Protein AF-A0A4Y9XXN6-F1 (afdb_monomer)

Radius of gyration: 28.86 Å; Cα contacts (8 Å, |Δi|>4): 481; chains: 1; bounding box: 64×69×109 Å

Sequence (343 aa):
MTLSTAKSLHTFSGLFHTGGKLHYVREPEVAFDTVLVDQAVHWLALDNMCSQLTEQEETWSLRQFMFRCHGYMLRPRLRPGWMPSWRLAGEYANPFHFEDSKALPKYRSDVVRGAIDAKRISDGKLVHIKCIKSKSAEHQIAKMLLGDDATNTMPVIDVFESEDNHKDAFIVTPFLRSADSPPFESVDDILDCGEQLLENLVALHAKGIAHRSITMRDLALDASPLYPQGFHPVQDDCLPDAVTPTSPLSRRRARVSYYIINFSTAMRMPEPYDRTKPAMLDVGRYAWHGRSATPPELVAVNMGLRTQYNPFLLDVWLLGCAFNRMFAQVRCLPLRRLATFNS

InterPro domains:
  IPR000719 Protein kinase domain [PS50011] (98-343)
  IPR011009 Protein kinase-like domain superfamily [SSF56112] (118-328)

Secondary structure (DSSP, 8-state):
---------PPP------SS--------THHHHHHHHHHHHHHHHHHHHHHSPPHHHHHHHTTHHHHHHTTEEE-GGGSTT---GGGGT-TT--GGGSGGG-PPPSS---SSTTEEEEEETTT--EEEEEEEETTSHHHHHHHHHBT---TTSPPB-EEEE-SS-TTEEEEEEE--EETTSSPP-SHHHHHHHHHHHHHHHHHHHHTTEE-S---GGGEEEE-GGG-TT---SSSTTB-TTSSSB--PPPTTTS--EEEE--GGG-EEPPSSP-TTS---EEE-TTSS---SS--GGGHHHHTT--EEE-HHHHHHHHHHHHHHHHHTT--------------

Structure (mmCIF, N/CA/C/O backbone):
data_AF-A0A4Y9XXN6-F1
#
_entry.id   AF-A0A4Y9XXN6-F1
#
loop_
_atom_site.group_PDB
_atom_site.id
_atom_site.type_symbol
_atom_site.label_atom_id
_atom_site.label_alt_id
_atom_site.label_comp_id
_atom_site.label_asym_id
_atom_site.label_entity_id
_atom_site.label_seq_id
_atom_site.pdbx_PDB_ins_code
_atom_site.Cartn_x
_atom_site.Cartn_y
_atom_site.Cartn_z
_atom_site.occupancy
_atom_site.B_iso_or_equiv
_atom_site.auth_seq_id
_atom_site.auth_comp_id
_atom_site.auth_asym_id
_atom_site.auth_atom_id
_atom_site.pdbx_PDB_model_num
ATOM 1 N N . MET A 1 1 ? -34.056 8.944 57.612 1.00 33.56 1 MET A N 1
ATOM 2 C CA . MET A 1 1 ? -33.252 8.336 58.691 1.00 33.56 1 MET A CA 1
ATOM 3 C C . MET A 1 1 ? -33.047 6.865 58.349 1.00 33.56 1 MET A C 1
ATOM 5 O O . MET A 1 1 ? -33.991 6.095 58.415 1.00 33.56 1 MET A O 1
ATOM 9 N N . THR A 1 2 ? -31.869 6.578 57.784 1.00 29.97 2 THR A N 1
ATOM 10 C CA . THR A 1 2 ? -30.941 5.450 58.051 1.00 29.97 2 THR A CA 1
ATOM 11 C C . THR A 1 2 ? -31.409 4.354 59.037 1.00 29.97 2 THR A C 1
ATOM 13 O O . THR A 1 2 ? -32.013 4.682 60.047 1.00 29.97 2 THR A O 1
ATOM 16 N N . LEU A 1 3 ? -31.158 3.043 58.870 1.00 30.69 3 LEU A N 1
ATOM 17 C CA . LEU A 1 3 ? -29.951 2.300 58.450 1.00 30.69 3 LEU A CA 1
ATOM 18 C C . LEU A 1 3 ? -30.305 0.841 58.062 1.00 30.69 3 LEU A C 1
ATOM 20 O O . LEU A 1 3 ? -31.172 0.253 58.700 1.00 30.69 3 LEU A O 1
ATOM 24 N N . SER A 1 4 ? -29.521 0.207 57.174 1.00 25.70 4 SER A N 1
ATOM 25 C CA . SER A 1 4 ? -29.127 -1.207 57.349 1.00 25.70 4 SER A CA 1
ATOM 26 C C . SER A 1 4 ? -27.860 -1.579 56.557 1.00 25.70 4 SER A C 1
ATOM 28 O O . SER A 1 4 ? -27.865 -1.612 55.334 1.00 25.70 4 SER A O 1
ATOM 30 N N . THR A 1 5 ? -26.812 -1.911 57.322 1.00 33.69 5 THR A N 1
ATOM 31 C CA . THR A 1 5 ? -25.805 -2.985 57.148 1.00 33.69 5 THR A CA 1
ATOM 32 C C . THR A 1 5 ? -24.996 -3.150 55.854 1.00 33.69 5 THR A C 1
ATOM 34 O O . THR A 1 5 ? -25.514 -3.606 54.841 1.00 33.69 5 THR A O 1
ATOM 37 N N . ALA A 1 6 ? -23.667 -3.092 56.007 1.00 30.50 6 ALA A N 1
ATOM 38 C CA . ALA A 1 6 ? -22.746 -4.033 55.363 1.00 30.50 6 ALA A CA 1
ATOM 39 C C . ALA A 1 6 ? -21.660 -4.474 56.367 1.00 30.50 6 ALA A C 1
ATOM 41 O O . ALA A 1 6 ? -21.102 -3.659 57.099 1.00 30.50 6 ALA A O 1
ATOM 42 N N . LYS A 1 7 ? -21.450 -5.794 56.451 1.00 31.95 7 LYS A N 1
ATOM 43 C CA . LYS A 1 7 ? -20.569 -6.509 57.389 1.00 31.95 7 LYS A CA 1
ATOM 44 C C . LYS A 1 7 ? -19.107 -6.461 56.930 1.00 31.95 7 LYS A C 1
ATOM 46 O O . LYS A 1 7 ? -18.827 -6.719 55.765 1.00 31.95 7 LYS A O 1
ATOM 51 N N . SER A 1 8 ? -18.200 -6.241 57.880 1.00 30.64 8 SER A N 1
ATOM 52 C CA . SER A 1 8 ? -16.758 -6.485 57.750 1.00 30.64 8 SER A CA 1
ATOM 53 C C . SER A 1 8 ? -16.457 -7.984 57.895 1.00 30.64 8 SER A C 1
ATOM 55 O O . SER A 1 8 ? -16.944 -8.627 58.830 1.00 30.64 8 SER A O 1
ATOM 57 N N . LEU A 1 9 ? -15.667 -8.539 56.973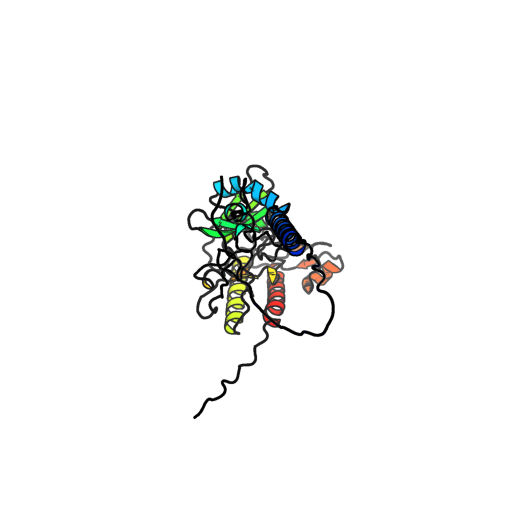 1.00 30.36 9 LEU A N 1
ATOM 58 C CA . LEU A 1 9 ? -15.049 -9.862 57.078 1.00 30.36 9 LEU A CA 1
ATOM 59 C C . LEU A 1 9 ? -13.608 -9.670 57.564 1.00 30.36 9 LEU A C 1
ATOM 61 O O . LEU A 1 9 ? -12.759 -9.166 56.836 1.00 30.36 9 LEU A O 1
ATOM 65 N N . HIS A 1 10 ? -13.352 -10.071 58.808 1.00 32.97 10 HIS A N 1
ATOM 66 C CA . HIS A 1 10 ? -12.016 -10.140 59.388 1.00 32.97 10 HIS A CA 1
ATOM 67 C C . HIS A 1 10 ? -11.299 -11.416 58.932 1.00 32.97 10 HIS A C 1
ATOM 69 O O . HIS A 1 10 ? -11.781 -12.520 59.183 1.00 32.97 10 HIS A O 1
ATOM 75 N N . THR A 1 11 ? -10.106 -11.275 58.358 1.00 32.31 11 THR A N 1
ATOM 76 C CA . THR A 1 11 ? -9.103 -12.347 58.294 1.00 32.31 11 THR A CA 1
ATOM 77 C C . THR A 1 11 ? -8.091 -12.163 59.421 1.00 32.31 11 THR A C 1
ATOM 79 O O . THR A 1 11 ? -7.421 -11.138 59.520 1.00 32.31 11 THR A O 1
ATOM 82 N N . PHE A 1 12 ? -8.030 -13.167 60.292 1.00 31.95 12 PHE A N 1
ATOM 83 C CA . PHE A 1 12 ? -7.095 -13.311 61.406 1.00 31.95 12 PHE A CA 1
ATOM 84 C C . PHE A 1 12 ? -5.735 -13.823 60.914 1.00 31.95 12 PHE A C 1
ATOM 86 O O . PHE A 1 12 ? -5.688 -14.804 60.173 1.00 31.95 12 PHE A O 1
ATOM 93 N N . SER A 1 13 ? -4.637 -13.283 61.447 1.00 33.44 13 SER A N 1
ATOM 94 C CA . SER A 1 13 ? -3.391 -14.042 61.602 1.00 33.44 13 SER A CA 1
ATOM 95 C C . SER A 1 13 ? -2.534 -13.493 62.747 1.00 33.44 13 SER A C 1
ATOM 97 O O . SER A 1 13 ? -2.116 -12.341 62.700 1.00 33.44 13 SER A O 1
ATOM 99 N N . GLY A 1 14 ? -2.231 -14.355 63.725 1.00 29.47 14 GLY A N 1
ATOM 100 C CA . GLY A 1 14 ? -1.016 -14.278 64.546 1.00 29.47 14 GLY A CA 1
ATOM 101 C C . GLY A 1 14 ? -1.111 -13.547 65.889 1.00 29.47 14 GLY A C 1
ATOM 102 O O . GLY A 1 14 ? -0.898 -12.345 65.968 1.00 29.47 14 GLY A O 1
ATOM 103 N N . LEU A 1 15 ? -1.325 -14.307 66.967 1.00 32.78 15 LEU A N 1
ATOM 104 C CA . LEU A 1 15 ? -1.057 -13.901 68.352 1.00 32.78 15 LEU A CA 1
ATOM 105 C C . LEU A 1 15 ? 0.423 -14.150 68.691 1.00 32.78 15 LEU A C 1
ATOM 107 O O . LEU A 1 15 ? 0.872 -15.289 68.615 1.00 32.78 15 LEU A O 1
ATOM 111 N N . PHE A 1 16 ? 1.130 -13.126 69.174 1.00 29.83 16 PHE A N 1
ATOM 112 C CA . PHE A 1 16 ? 2.252 -13.281 70.106 1.00 29.83 16 PHE A CA 1
ATOM 113 C C . PHE A 1 16 ? 2.102 -12.255 71.233 1.00 29.83 16 PHE A C 1
ATOM 115 O O . PHE A 1 16 ? 1.847 -11.077 70.992 1.00 29.83 16 PHE A O 1
ATOM 122 N N . HIS A 1 17 ? 2.215 -12.728 72.473 1.00 33.47 17 HIS A N 1
ATOM 123 C CA . HIS A 1 17 ? 2.020 -11.947 73.688 1.00 33.47 17 HIS A CA 1
ATOM 124 C C . HIS A 1 17 ? 3.282 -12.021 74.543 1.00 33.47 17 HIS A C 1
ATOM 126 O O . HIS A 1 17 ? 3.580 -13.086 75.069 1.00 33.47 17 HIS A O 1
ATOM 132 N N . THR A 1 18 ? 3.961 -10.892 74.748 1.00 33.69 18 THR A N 1
ATOM 133 C CA . THR A 1 18 ? 4.718 -10.625 75.980 1.00 33.69 18 THR A CA 1
ATOM 134 C C . THR A 1 18 ? 4.720 -9.123 76.265 1.00 33.69 18 THR A C 1
ATOM 136 O O . THR A 1 18 ? 5.440 -8.371 75.621 1.00 33.69 18 THR A O 1
ATOM 139 N N . GLY A 1 19 ? 3.913 -8.721 77.251 1.00 40.19 19 GLY A N 1
ATOM 140 C CA . GLY A 1 19 ? 4.209 -7.632 78.188 1.00 40.19 19 GLY A CA 1
ATOM 141 C C . GLY A 1 19 ? 4.272 -6.194 77.660 1.00 40.19 19 GLY A C 1
ATOM 142 O O . GLY A 1 19 ? 5.318 -5.740 77.217 1.00 40.19 19 GLY A O 1
ATOM 143 N N . GLY A 1 20 ? 3.204 -5.427 77.913 1.00 39.84 20 GLY A N 1
ATOM 144 C CA . GLY A 1 20 ? 3.291 -3.971 78.105 1.00 39.84 20 GLY A CA 1
ATOM 145 C C . GLY A 1 20 ? 2.372 -3.134 77.212 1.00 39.84 20 GLY A C 1
ATOM 146 O O . GLY A 1 20 ? 2.654 -2.954 76.041 1.00 39.84 20 GLY A O 1
ATOM 147 N N . LYS A 1 21 ? 1.294 -2.598 77.811 1.00 40.03 21 LYS A N 1
ATOM 148 C CA . LYS A 1 21 ? 0.415 -1.500 77.341 1.00 40.03 21 LYS A CA 1
ATOM 149 C C . LYS A 1 21 ? 0.108 -1.432 75.829 1.00 40.03 21 LYS A C 1
ATOM 151 O O . LYS A 1 21 ? 0.857 -0.857 75.048 1.00 40.03 21 LYS A O 1
ATOM 156 N N . LEU A 1 22 ? -1.100 -1.867 75.458 1.00 30.92 22 LEU A N 1
ATOM 157 C CA . LEU A 1 22 ? -1.731 -1.527 74.177 1.00 30.92 22 LEU A CA 1
ATOM 158 C C . LEU A 1 22 ? -1.993 -0.013 74.106 1.00 30.92 22 LEU A C 1
ATOM 160 O O . LEU A 1 22 ? -2.937 0.490 74.715 1.00 30.92 22 LEU A O 1
ATOM 164 N N . HIS A 1 23 ? -1.172 0.713 73.353 1.00 38.06 23 HIS A N 1
ATOM 165 C CA . HIS A 1 23 ? -1.570 1.996 72.783 1.00 38.06 23 HIS A CA 1
ATOM 166 C C . HIS A 1 23 ? -2.340 1.709 71.493 1.00 38.06 23 HIS A C 1
ATOM 168 O O . HIS A 1 23 ? -1.798 1.106 70.570 1.00 38.06 23 HIS A O 1
ATOM 174 N N . TYR A 1 24 ? -3.606 2.125 71.426 1.00 33.28 24 TYR A N 1
ATOM 175 C CA . TYR A 1 24 ? -4.377 2.085 70.185 1.00 33.28 24 TYR A CA 1
ATOM 176 C C . TYR A 1 24 ? -3.860 3.204 69.274 1.00 33.28 24 TYR A C 1
ATOM 178 O O . TYR A 1 24 ? -4.330 4.340 69.331 1.00 33.28 24 TYR A O 1
ATOM 186 N N . VAL A 1 25 ? -2.837 2.906 68.476 1.00 35.56 25 VAL A N 1
ATOM 187 C CA . VAL A 1 25 ? -2.464 3.761 67.350 1.00 35.56 25 VAL A CA 1
ATOM 188 C C . VAL A 1 25 ? -3.482 3.469 66.258 1.00 35.56 25 VAL A C 1
ATOM 190 O O . VAL A 1 25 ? -3.500 2.380 65.691 1.00 35.56 25 VAL A O 1
ATOM 193 N N . ARG A 1 26 ? -4.385 4.422 66.010 1.00 38.25 26 ARG A N 1
ATOM 194 C CA . ARG A 1 26 ? -5.205 4.417 64.798 1.00 38.25 26 ARG A CA 1
ATOM 195 C C . ARG A 1 26 ? -4.218 4.534 63.638 1.00 38.25 26 ARG A C 1
ATOM 197 O O . ARG A 1 26 ? -3.597 5.587 63.491 1.00 38.25 26 ARG A O 1
ATOM 204 N N . GLU A 1 27 ? -4.020 3.462 62.874 1.00 38.78 27 GLU A N 1
ATOM 205 C CA . GLU A 1 27 ? -3.369 3.605 61.575 1.00 38.78 27 GLU A CA 1
ATOM 206 C C . GLU A 1 27 ? -4.165 4.641 60.773 1.00 38.78 27 GLU A C 1
ATOM 208 O O . GLU A 1 27 ? -5.402 4.636 60.822 1.00 38.78 27 GLU A O 1
ATOM 213 N N . PRO A 1 28 ? -3.491 5.586 60.108 1.00 42.03 28 PRO A N 1
ATOM 214 C CA . PRO A 1 28 ? -4.197 6.569 59.317 1.00 42.03 28 PRO A CA 1
ATOM 215 C C . PRO A 1 28 ? -4.914 5.841 58.169 1.00 42.03 28 PRO A C 1
ATOM 217 O O . PRO A 1 28 ? -4.307 5.025 57.478 1.00 42.03 28 PRO A O 1
ATOM 220 N N . GLU A 1 29 ? -6.191 6.168 57.941 1.00 46.38 29 GLU A N 1
ATOM 221 C CA . GLU A 1 29 ? -7.024 5.792 56.775 1.00 46.38 29 GLU A CA 1
ATOM 222 C C . GLU A 1 29 ? -6.457 6.337 55.439 1.00 46.38 29 GLU A C 1
ATOM 224 O O . GLU A 1 29 ? -7.182 6.685 54.520 1.00 46.38 29 GLU A O 1
ATOM 229 N N . VAL A 1 30 ? -5.137 6.444 55.305 1.00 46.81 30 VAL A N 1
ATOM 230 C CA . VAL A 1 30 ? -4.453 7.105 54.188 1.00 46.81 30 VAL A CA 1
ATOM 231 C C . VAL A 1 30 ? -4.099 6.108 53.077 1.00 46.81 30 VAL A C 1
ATOM 233 O O . VAL A 1 30 ? -3.713 6.506 51.985 1.00 46.81 30 VAL A O 1
ATOM 236 N N . ALA A 1 31 ? -4.283 4.802 53.279 1.00 46.47 31 ALA A N 1
ATOM 237 C CA . ALA A 1 31 ? -3.949 3.811 52.253 1.00 46.47 31 ALA A CA 1
ATOM 238 C C . ALA A 1 31 ? -5.012 3.676 51.140 1.00 46.47 31 ALA A C 1
ATOM 240 O O . ALA A 1 31 ? -4.648 3.436 49.993 1.00 46.47 31 ALA A O 1
ATOM 241 N N . PHE A 1 32 ? -6.306 3.844 51.438 1.00 44.62 32 PHE A N 1
ATOM 242 C CA . PHE A 1 32 ? -7.374 3.644 50.442 1.00 44.62 32 PHE A CA 1
ATOM 243 C C . PHE A 1 32 ? -7.541 4.838 49.495 1.00 44.62 32 PHE A C 1
ATOM 245 O O . PHE A 1 32 ? -7.619 4.642 48.282 1.00 44.62 32 PHE A O 1
ATOM 252 N N . ASP A 1 33 ? -7.524 6.063 50.025 1.00 52.25 33 ASP A N 1
ATOM 253 C CA . ASP A 1 33 ? -7.675 7.274 49.209 1.00 52.25 33 ASP A CA 1
ATOM 254 C C . ASP A 1 33 ? -6.490 7.474 48.258 1.00 52.25 33 ASP A C 1
ATOM 256 O O . ASP A 1 33 ? -6.681 7.847 47.103 1.00 52.25 33 ASP A O 1
ATOM 260 N N . THR A 1 34 ? -5.268 7.147 48.689 1.00 55.41 34 THR A N 1
ATOM 261 C CA . THR A 1 34 ? -4.073 7.297 47.841 1.00 55.41 34 THR A CA 1
ATOM 262 C C . THR A 1 34 ? -4.079 6.312 46.666 1.00 55.41 34 THR A C 1
ATOM 264 O O . THR A 1 34 ? -3.770 6.697 45.543 1.00 55.41 34 THR A O 1
ATOM 267 N N . VAL A 1 35 ? -4.520 5.064 46.882 1.00 60.66 35 VAL A N 1
ATOM 268 C CA . VAL A 1 35 ? -4.631 4.049 45.815 1.00 60.66 35 VAL A CA 1
ATOM 269 C C . VAL A 1 35 ? -5.717 4.413 44.797 1.00 60.66 35 VAL A C 1
ATOM 271 O O . VAL A 1 35 ? -5.518 4.222 43.598 1.00 60.66 35 VAL A O 1
ATOM 274 N N . LEU A 1 36 ? -6.853 4.956 45.246 1.00 61.31 36 LEU A N 1
ATOM 275 C CA . LEU A 1 36 ? -7.925 5.407 44.352 1.00 61.31 36 LEU A CA 1
ATOM 276 C C . LEU A 1 36 ? -7.512 6.640 43.534 1.00 61.31 36 LEU A C 1
ATOM 278 O O . LEU A 1 36 ? -7.817 6.710 42.343 1.00 61.31 36 LEU A O 1
ATOM 282 N N . VAL A 1 37 ? -6.778 7.579 44.140 1.00 65.19 37 VAL A N 1
ATOM 283 C CA . VAL A 1 37 ? -6.214 8.743 43.438 1.00 65.19 37 VAL A CA 1
ATOM 284 C C . VAL A 1 37 ? -5.184 8.303 42.394 1.00 65.19 37 VAL A C 1
ATOM 286 O O . VAL A 1 37 ? -5.265 8.748 41.250 1.00 65.19 37 VAL A O 1
ATOM 289 N N . ASP A 1 38 ? -4.282 7.376 42.727 1.00 70.81 38 ASP A N 1
ATOM 290 C CA . ASP A 1 38 ? -3.290 6.848 41.779 1.00 70.81 38 ASP A CA 1
ATOM 291 C C . ASP A 1 38 ? -3.945 6.111 40.600 1.00 70.81 38 ASP A C 1
ATOM 293 O O . ASP A 1 38 ? -3.527 6.266 39.449 1.00 70.81 38 ASP A O 1
ATOM 297 N N . GLN A 1 39 ? -5.016 5.351 40.855 1.00 72.06 39 GLN A N 1
ATOM 298 C CA . GLN A 1 39 ? -5.792 4.699 39.799 1.00 72.06 39 GLN A CA 1
ATOM 299 C C . GLN A 1 39 ? -6.499 5.718 38.902 1.00 72.06 39 GLN A C 1
ATOM 301 O O . GLN A 1 39 ? -6.407 5.615 37.680 1.00 72.06 39 GLN A O 1
ATOM 306 N N . ALA A 1 40 ? -7.163 6.723 39.475 1.00 75.88 40 ALA A N 1
ATOM 307 C CA . ALA A 1 40 ? -7.827 7.769 38.699 1.00 75.88 40 ALA A CA 1
ATOM 308 C C . ALA A 1 40 ? -6.832 8.541 37.815 1.00 75.88 40 ALA A C 1
ATOM 310 O O . ALA A 1 40 ? -7.093 8.753 36.630 1.00 75.88 40 ALA A O 1
ATOM 311 N N . VAL A 1 41 ? -5.659 8.892 38.355 1.00 82.12 41 VAL A N 1
ATOM 312 C CA . VAL A 1 41 ? -4.575 9.547 37.604 1.00 82.12 41 VAL A CA 1
ATOM 313 C C . VAL A 1 41 ? -4.074 8.656 36.464 1.00 82.12 41 VAL A C 1
ATOM 315 O O . VAL A 1 41 ? -3.884 9.142 35.347 1.00 82.12 41 VAL A O 1
ATOM 318 N N . HIS A 1 42 ? -3.904 7.353 36.706 1.00 83.19 42 HIS A N 1
ATOM 319 C CA . HIS A 1 42 ? -3.510 6.397 35.672 1.00 83.19 42 HIS A CA 1
ATOM 320 C C . HIS A 1 42 ? -4.530 6.325 34.523 1.00 83.19 42 HIS A C 1
ATOM 322 O O . HIS A 1 42 ? -4.147 6.416 33.355 1.00 83.19 42 HIS A O 1
ATOM 328 N N . TRP A 1 43 ? -5.826 6.222 34.833 1.00 81.00 43 TRP A N 1
ATOM 329 C CA . TRP A 1 43 ? -6.885 6.154 33.820 1.00 81.00 43 TRP A CA 1
ATOM 330 C C . TRP A 1 43 ? -7.014 7.446 33.013 1.00 81.00 43 TRP A C 1
ATOM 332 O O . TRP A 1 43 ? -7.104 7.390 31.788 1.00 81.00 43 TRP A O 1
ATOM 342 N N . LEU A 1 44 ? -6.930 8.606 33.673 1.00 83.44 44 LEU A N 1
ATOM 343 C CA . LEU A 1 44 ? -6.895 9.914 33.012 1.00 83.44 44 LEU A CA 1
ATOM 344 C C . LEU A 1 44 ? -5.696 10.045 32.063 1.00 83.44 44 LEU A C 1
ATOM 346 O O . LEU A 1 44 ? -5.824 10.611 30.976 1.00 83.44 44 LEU A O 1
ATOM 350 N N . ALA A 1 45 ? -4.529 9.519 32.442 1.00 85.88 45 ALA A N 1
ATOM 351 C CA . ALA A 1 45 ? -3.353 9.525 31.577 1.00 85.88 45 ALA A CA 1
ATOM 352 C C . ALA A 1 45 ? -3.557 8.652 30.325 1.00 85.88 45 ALA A C 1
ATOM 354 O O . ALA A 1 45 ? -3.234 9.088 29.218 1.00 85.88 45 ALA A O 1
ATOM 355 N N . LEU A 1 46 ? -4.129 7.452 30.482 1.00 86.50 46 LEU A N 1
ATOM 356 C CA . LEU A 1 46 ? -4.443 6.562 29.359 1.00 86.50 46 LEU A CA 1
ATOM 357 C C . LEU A 1 46 ? -5.505 7.154 28.426 1.00 86.50 46 LEU A C 1
ATOM 359 O O . LEU A 1 46 ? -5.331 7.127 27.208 1.00 86.50 46 LEU A O 1
ATOM 363 N N . ASP A 1 47 ? -6.573 7.725 28.983 1.00 87.56 47 ASP A N 1
ATOM 364 C CA . ASP A 1 47 ? -7.609 8.404 28.208 1.00 87.56 47 ASP A CA 1
ATOM 365 C C . ASP A 1 47 ? -7.022 9.570 27.408 1.00 87.56 47 ASP A C 1
ATOM 367 O O . ASP A 1 47 ? -7.219 9.634 26.198 1.00 87.56 47 ASP A O 1
ATOM 371 N N . ASN A 1 48 ? -6.232 10.449 28.029 1.00 87.19 48 ASN A N 1
ATOM 372 C CA . ASN A 1 48 ? -5.592 11.563 27.324 1.00 87.19 48 ASN A CA 1
ATOM 373 C C . ASN A 1 48 ? -4.686 11.087 26.182 1.00 87.19 48 ASN A C 1
ATOM 375 O O . ASN A 1 48 ? -4.723 11.651 25.091 1.00 87.19 48 ASN A O 1
ATOM 379 N N . MET A 1 49 ? -3.910 10.027 26.409 1.00 87.06 49 MET A N 1
ATOM 380 C CA . MET A 1 49 ? -3.020 9.462 25.397 1.00 87.06 49 MET A CA 1
ATOM 381 C C . MET A 1 49 ? -3.780 8.855 24.210 1.00 87.06 49 MET A C 1
ATOM 383 O O . MET A 1 49 ? -3.355 9.010 23.067 1.00 87.06 49 MET A O 1
ATOM 387 N N . CYS A 1 50 ? -4.886 8.152 24.461 1.00 90.62 50 CYS A N 1
ATOM 388 C CA . CYS A 1 50 ? -5.626 7.453 23.413 1.00 90.62 50 CYS A CA 1
ATOM 389 C C . CYS A 1 50 ? -6.703 8.322 22.755 1.00 90.62 50 CYS A C 1
ATOM 391 O O . CYS A 1 50 ? -7.058 8.057 21.614 1.00 90.62 50 CYS A O 1
ATOM 393 N N . SER A 1 51 ? -7.230 9.346 23.428 1.00 91.81 51 SER A N 1
ATOM 394 C CA . SER A 1 51 ? -8.387 10.141 22.972 1.00 91.81 51 SER A CA 1
ATOM 395 C C . SER A 1 51 ? -8.061 11.250 21.970 1.00 91.81 51 SER A C 1
ATOM 397 O O . SER A 1 51 ? -8.977 11.848 21.409 1.00 91.81 51 SER A O 1
ATOM 399 N N . GLN A 1 52 ? -6.781 11.540 21.742 1.00 91.75 52 GLN A N 1
ATOM 400 C CA . GLN A 1 52 ? -6.343 12.614 20.853 1.00 91.75 52 GLN A CA 1
ATOM 401 C C . GLN A 1 52 ? -5.890 12.057 19.513 1.00 91.75 52 GLN A C 1
ATOM 403 O O . GLN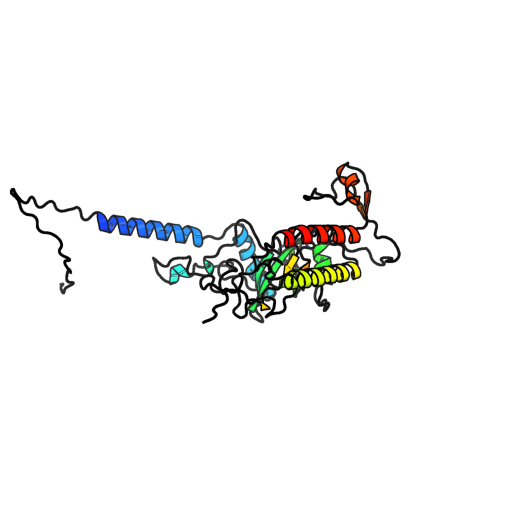 A 1 52 ? -5.170 11.059 19.469 1.00 91.75 52 GLN A O 1
ATOM 408 N N . LEU A 1 53 ? -6.292 12.714 18.426 1.00 92.81 53 LEU A N 1
ATOM 409 C CA . LEU A 1 53 ? -5.744 12.446 17.104 1.00 92.81 53 LEU A CA 1
ATOM 410 C C . LEU A 1 53 ? -4.365 13.092 16.978 1.00 92.81 53 LEU A C 1
ATOM 412 O O . LEU A 1 53 ? -4.120 14.186 17.479 1.00 92.81 53 LEU A O 1
ATOM 416 N N . THR A 1 54 ? -3.455 12.414 16.292 1.00 90.44 54 THR A N 1
ATOM 417 C CA . THR A 1 54 ? -2.213 13.053 15.839 1.00 90.44 54 THR A CA 1
ATOM 418 C C . THR A 1 54 ? -2.499 14.010 14.676 1.00 90.44 54 THR A C 1
ATOM 420 O O . THR A 1 54 ? -3.472 13.824 13.950 1.00 90.44 54 THR A O 1
ATOM 423 N N . GLU A 1 55 ? -1.610 14.970 14.407 1.00 90.31 55 GLU A N 1
ATOM 424 C CA . GLU A 1 55 ? -1.727 15.902 13.263 1.00 90.31 55 GLU A CA 1
ATOM 425 C C . GLU A 1 55 ? -1.947 15.173 11.917 1.00 90.31 55 GLU A C 1
ATOM 427 O O . GLU A 1 55 ? -2.715 15.595 11.046 1.00 90.31 55 GLU A O 1
ATOM 432 N N . GLN A 1 56 ? -1.304 14.013 11.753 1.00 87.94 56 GLN A N 1
ATOM 433 C CA . GLN A 1 56 ? -1.485 13.176 10.572 1.00 87.94 56 GLN A CA 1
ATOM 434 C C . GLN A 1 56 ? -2.887 12.551 10.514 1.00 87.94 56 GLN A C 1
ATOM 436 O O . GLN A 1 56 ? -3.487 12.486 9.441 1.00 87.94 56 GLN A O 1
ATOM 441 N N . GLU A 1 57 ? -3.405 12.074 11.646 1.00 92.94 57 GLU A N 1
ATOM 442 C CA . GLU A 1 57 ? -4.759 11.522 11.744 1.00 92.94 57 GLU A CA 1
ATOM 443 C C . GLU A 1 57 ? -5.819 12.594 11.492 1.00 92.94 57 GLU A C 1
ATOM 445 O O . GLU A 1 57 ? -6.777 12.333 10.767 1.00 92.94 57 GLU A O 1
ATOM 450 N N . GLU A 1 58 ? -5.621 13.808 12.008 1.00 93.81 58 GLU A N 1
ATOM 451 C CA . GLU A 1 58 ? -6.493 14.956 11.745 1.00 93.81 58 GLU A CA 1
ATOM 452 C C . GLU A 1 58 ? -6.553 15.275 10.248 1.00 93.81 58 GLU A C 1
ATOM 454 O O . GLU A 1 58 ? -7.639 15.402 9.681 1.00 93.81 58 GLU A O 1
ATOM 459 N N . THR A 1 59 ? -5.397 15.298 9.575 1.00 91.88 59 THR A N 1
ATOM 460 C CA . THR A 1 59 ? -5.315 15.533 8.124 1.00 91.88 59 THR A CA 1
ATOM 461 C C . THR A 1 59 ? -6.134 14.511 7.325 1.00 91.88 59 THR A C 1
ATOM 463 O O . THR A 1 59 ? -6.775 14.861 6.331 1.00 91.88 59 THR A O 1
ATOM 466 N N . TRP A 1 60 ? -6.137 13.240 7.739 1.00 93.75 60 TRP A N 1
ATOM 467 C CA . TRP A 1 60 ? -6.970 12.214 7.107 1.00 93.75 60 TRP A CA 1
ATOM 468 C C . TRP A 1 60 ? -8.444 12.332 7.489 1.00 93.75 60 TRP A C 1
ATOM 470 O O . TRP A 1 60 ? -9.300 12.193 6.616 1.00 93.75 60 TRP A O 1
ATOM 480 N N . SER A 1 61 ? -8.740 12.629 8.754 1.00 95.19 61 SER A N 1
ATOM 481 C CA . SER A 1 61 ? -10.104 12.774 9.268 1.00 95.19 61 SER A CA 1
ATOM 482 C C . SER A 1 61 ? -10.883 13.863 8.532 1.00 95.19 61 SER A C 1
ATOM 484 O O . SER A 1 61 ? -12.021 13.643 8.111 1.00 95.19 61 SER A O 1
ATOM 486 N N . LEU A 1 62 ? -10.230 14.993 8.234 1.00 94.19 62 LEU A N 1
ATOM 487 C CA . LEU A 1 62 ? -10.813 16.085 7.445 1.00 94.19 62 LEU A CA 1
ATOM 488 C C . LEU A 1 62 ? -11.264 15.651 6.038 1.00 94.19 62 LEU A C 1
ATOM 490 O O . LEU A 1 62 ? -12.179 16.245 5.474 1.00 94.19 62 LEU A O 1
ATOM 494 N N . ARG A 1 63 ? -10.674 14.588 5.477 1.00 94.69 63 ARG A N 1
ATOM 495 C CA . ARG A 1 63 ? -10.997 14.068 4.136 1.00 94.69 63 ARG A CA 1
ATOM 496 C C . ARG A 1 63 ? -12.105 13.010 4.140 1.00 94.69 63 ARG A C 1
ATOM 498 O O . ARG A 1 63 ? -12.523 12.565 3.072 1.00 94.69 63 ARG A O 1
ATOM 505 N N . GLN A 1 64 ? -12.625 12.613 5.306 1.00 95.56 64 GLN A N 1
ATOM 506 C CA . GLN A 1 64 ? -13.636 11.554 5.414 1.00 95.56 64 GLN A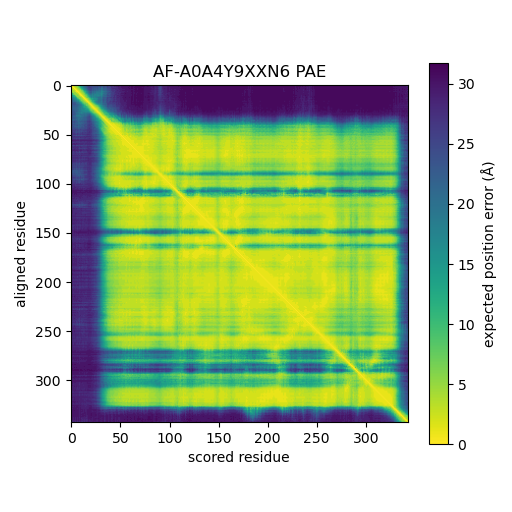 CA 1
ATOM 507 C C . GLN A 1 64 ? -14.893 11.834 4.577 1.00 95.56 64 GLN A C 1
ATOM 509 O O . GLN A 1 64 ? -15.460 10.902 4.006 1.00 95.56 64 GLN A O 1
ATOM 514 N N . PHE A 1 65 ? -15.353 13.085 4.492 1.00 95.06 65 PHE A N 1
ATOM 515 C CA . PHE A 1 65 ? -16.537 13.406 3.689 1.00 95.06 65 PHE A CA 1
ATOM 516 C C . PHE A 1 65 ? -16.328 13.041 2.211 1.00 95.06 65 PHE A C 1
ATOM 518 O O . PHE A 1 65 ? -17.124 12.300 1.639 1.00 95.06 65 PHE A O 1
ATOM 525 N N . MET A 1 66 ? -15.198 13.456 1.637 1.00 95.56 66 MET A N 1
ATOM 526 C CA . MET A 1 66 ? -14.807 13.150 0.259 1.00 95.56 66 MET A CA 1
ATOM 527 C C . MET A 1 66 ? -14.684 11.643 0.011 1.00 95.56 66 MET A C 1
ATOM 529 O O . MET A 1 66 ? -15.208 11.131 -0.978 1.00 95.56 66 MET A O 1
ATOM 533 N N . PHE A 1 67 ? -14.039 10.914 0.927 1.00 97.12 67 PHE A N 1
ATOM 534 C CA . PHE A 1 67 ? -13.919 9.458 0.823 1.00 97.12 67 PHE A CA 1
ATOM 535 C C . PHE A 1 67 ? -15.280 8.773 0.864 1.00 97.12 67 PHE A C 1
ATOM 537 O O . PHE A 1 67 ? -15.518 7.847 0.093 1.00 97.12 67 PHE A O 1
ATOM 544 N N . ARG A 1 68 ? -16.209 9.268 1.689 1.00 96.94 68 ARG A N 1
ATOM 545 C CA . ARG A 1 68 ? -17.574 8.741 1.750 1.00 96.94 68 ARG A CA 1
ATOM 546 C C . ARG A 1 68 ? -18.322 8.951 0.436 1.00 96.94 68 ARG A C 1
ATOM 548 O O . ARG A 1 68 ? -19.010 8.026 0.012 1.00 96.94 68 ARG A O 1
ATOM 555 N N . CYS A 1 69 ? -18.180 10.112 -0.208 1.00 96.31 69 CYS A N 1
ATOM 556 C CA . CYS A 1 69 ? -18.766 10.369 -1.530 1.00 96.31 69 CYS A CA 1
ATOM 557 C C . CYS A 1 69 ? -18.257 9.382 -2.593 1.00 96.31 69 CYS A C 1
ATOM 559 O O . CYS A 1 69 ? -19.023 8.984 -3.464 1.00 96.31 69 CYS A O 1
ATOM 561 N N . HIS A 1 70 ? -17.012 8.918 -2.460 1.00 97.19 70 HIS A N 1
ATOM 562 C CA . HIS A 1 70 ? -16.411 7.887 -3.314 1.00 97.19 70 HIS A CA 1
ATOM 563 C C . HIS A 1 70 ? -16.651 6.449 -2.811 1.00 97.19 70 HIS A C 1
ATOM 565 O O . HIS A 1 70 ? -16.115 5.495 -3.360 1.00 97.19 70 HIS A O 1
ATOM 571 N N . GLY A 1 71 ? -17.472 6.251 -1.774 1.00 98.06 71 GLY A N 1
ATOM 572 C CA . GLY A 1 71 ? -17.824 4.914 -1.294 1.00 98.06 71 GLY A CA 1
ATOM 573 C C . GLY A 1 71 ? -16.826 4.295 -0.308 1.00 98.06 71 GLY A C 1
ATOM 574 O O . GLY A 1 71 ? -16.807 3.073 -0.160 1.00 98.06 71 GLY A O 1
ATOM 575 N N . TYR A 1 72 ? -16.032 5.103 0.399 1.00 98.38 72 TYR A N 1
ATOM 576 C CA . TYR A 1 72 ? -15.035 4.652 1.374 1.00 98.38 72 TYR A CA 1
ATOM 577 C C . TYR A 1 72 ? -15.233 5.272 2.761 1.00 98.38 72 TYR A C 1
ATOM 579 O O . TYR A 1 72 ? -15.543 6.452 2.920 1.00 98.38 72 TYR A O 1
ATOM 587 N N . MET A 1 73 ? -15.020 4.470 3.800 1.00 97.94 73 MET A N 1
ATOM 588 C CA . MET A 1 73 ? -15.179 4.873 5.194 1.00 97.94 73 MET A CA 1
ATOM 589 C C . MET A 1 73 ? -13.894 4.591 5.973 1.00 97.94 73 MET A C 1
ATOM 591 O O . MET A 1 73 ? -13.449 3.444 6.019 1.00 97.94 73 MET A O 1
ATOM 595 N N . LEU A 1 74 ? -13.312 5.608 6.611 1.00 97.31 74 LEU A N 1
ATOM 596 C CA . LEU A 1 74 ? -12.163 5.437 7.499 1.00 97.31 74 LEU A CA 1
ATOM 597 C C . LEU A 1 74 ? -12.583 4.701 8.785 1.00 97.31 74 LEU A C 1
ATOM 599 O O . LEU A 1 74 ? -13.778 4.562 9.108 1.00 97.31 74 LEU A O 1
ATOM 603 N N . ARG A 1 75 ? -11.588 4.229 9.543 1.00 95.25 75 ARG A N 1
ATOM 604 C CA . ARG A 1 75 ? -11.799 3.651 10.881 1.00 95.25 75 ARG A CA 1
ATOM 605 C C . ARG A 1 75 ? -12.540 4.623 11.800 1.00 95.25 75 ARG A C 1
ATOM 607 O O . ARG A 1 75 ? -12.380 5.829 11.624 1.00 95.25 75 ARG A O 1
ATOM 614 N N . PRO A 1 76 ? -13.330 4.134 12.776 1.00 94.94 76 PRO A N 1
ATOM 615 C CA . PRO A 1 76 ? -14.120 4.975 13.679 1.00 94.94 76 PRO A CA 1
ATOM 616 C C . PRO A 1 76 ? -13.344 6.158 14.265 1.00 94.94 76 PRO A C 1
ATOM 618 O O . PRO A 1 76 ? -13.833 7.282 14.203 1.00 94.94 76 PRO A O 1
ATOM 621 N N . ARG A 1 77 ? -12.106 5.910 14.711 1.00 95.25 77 ARG A N 1
ATOM 622 C CA . ARG A 1 77 ? -11.172 6.916 15.232 1.00 95.25 77 ARG A CA 1
ATOM 623 C C . ARG A 1 77 ? -10.961 8.119 14.308 1.00 95.25 77 ARG A C 1
ATOM 625 O O . ARG A 1 77 ? -10.835 9.247 14.759 1.00 95.25 77 ARG A O 1
ATOM 632 N N . LEU A 1 78 ? -10.906 7.880 13.002 1.00 95.69 78 LEU A N 1
ATOM 633 C CA . LEU A 1 78 ? -10.564 8.882 11.993 1.00 95.69 78 LEU A CA 1
ATOM 634 C C . LEU A 1 78 ? -11.803 9.557 11.398 1.00 95.69 78 LEU A C 1
ATOM 636 O O . LEU A 1 78 ? -11.708 10.210 10.364 1.00 95.69 78 LEU A O 1
ATOM 640 N N . ARG A 1 79 ? -12.984 9.366 11.991 1.00 94.56 79 ARG A N 1
ATOM 641 C CA . ARG A 1 79 ? -14.214 9.989 11.497 1.00 94.56 79 ARG A CA 1
ATOM 642 C C . ARG A 1 79 ? -14.412 11.358 12.153 1.00 94.56 79 ARG A C 1
ATOM 644 O O . ARG A 1 79 ? -14.169 11.496 13.353 1.00 94.56 79 ARG A O 1
ATOM 651 N N . PRO A 1 80 ? -14.909 12.366 11.416 1.00 93.31 80 PRO A N 1
ATOM 652 C CA . PRO A 1 80 ? -15.295 13.642 11.997 1.00 93.31 80 PRO A CA 1
ATOM 653 C C . PRO A 1 80 ? -16.294 13.454 13.140 1.00 93.31 80 PRO A C 1
ATOM 655 O O . PRO A 1 80 ? -17.271 12.717 13.001 1.00 93.31 80 PRO A O 1
ATOM 658 N N . GLY A 1 81 ? -16.040 14.123 14.266 1.00 91.38 81 GLY A N 1
ATOM 659 C CA . GLY A 1 81 ? -16.856 13.993 15.475 1.00 91.38 81 GLY A CA 1
ATOM 660 C C . GLY A 1 81 ? -16.648 12.688 16.250 1.00 91.38 81 GLY A C 1
ATOM 661 O O . GLY A 1 81 ? -17.487 12.358 17.085 1.00 91.38 81 GLY A O 1
ATOM 662 N N . TRP A 1 82 ? -15.571 11.937 15.980 1.00 95.25 82 TRP A N 1
ATOM 663 C CA . TRP A 1 82 ? -15.223 10.745 16.751 1.00 95.25 82 TRP A CA 1
ATOM 664 C C . TRP A 1 82 ? -15.191 11.042 18.256 1.00 95.25 82 TRP A C 1
ATOM 666 O O . TRP A 1 82 ? -14.555 11.990 18.717 1.00 95.25 82 TRP A O 1
ATOM 676 N N . MET A 1 83 ? -15.891 10.196 19.010 1.00 93.19 83 MET A N 1
ATOM 677 C CA . MET A 1 83 ? -15.838 10.151 20.462 1.00 93.19 83 MET A CA 1
ATOM 678 C C . MET A 1 83 ? -15.245 8.805 20.877 1.00 93.19 83 MET A C 1
ATOM 680 O O . MET A 1 83 ? -15.745 7.779 20.409 1.00 93.19 83 MET A O 1
ATOM 684 N N . PRO A 1 84 ? -14.241 8.792 21.768 1.00 94.12 84 PRO A N 1
ATOM 685 C CA . PRO A 1 84 ? -13.667 7.561 22.279 1.00 94.12 84 PRO A CA 1
ATOM 686 C C . PRO A 1 84 ? -14.709 6.590 22.832 1.00 94.12 84 PRO A C 1
ATOM 688 O O . PRO A 1 84 ? -15.426 6.917 23.782 1.00 94.12 84 PRO A O 1
ATOM 691 N N . SER A 1 85 ? -14.778 5.389 22.263 1.00 94.25 85 SER A N 1
ATOM 692 C CA . SER A 1 85 ? -15.813 4.418 22.622 1.00 94.25 85 SER A CA 1
ATOM 693 C C . SER A 1 85 ? -15.717 3.939 24.078 1.00 94.25 85 SER A C 1
ATOM 695 O O . SER A 1 85 ? -16.743 3.697 24.715 1.00 94.25 85 SER A O 1
ATOM 697 N N . TRP A 1 86 ? -14.512 3.905 24.659 1.00 93.88 86 TRP A N 1
ATOM 698 C CA . TRP A 1 86 ? -14.304 3.517 26.059 1.00 93.88 86 TRP A CA 1
ATOM 699 C C . TRP A 1 86 ? -14.940 4.482 27.060 1.00 93.88 86 TRP A C 1
ATOM 701 O O . TRP A 1 86 ? -15.389 4.048 28.117 1.00 93.88 86 TRP A O 1
ATOM 711 N N . ARG A 1 87 ? -15.087 5.770 26.717 1.00 91.56 87 ARG A N 1
ATOM 712 C CA . ARG A 1 87 ? -15.765 6.749 27.586 1.00 91.56 87 ARG A CA 1
ATOM 713 C C . ARG A 1 87 ? -17.250 6.434 27.779 1.00 91.56 87 ARG A C 1
ATOM 715 O O . ARG A 1 87 ? -17.849 6.892 28.745 1.00 91.56 87 ARG A O 1
ATOM 722 N N . LEU A 1 88 ? -17.841 5.640 26.882 1.00 90.06 88 LEU A N 1
ATOM 723 C CA . LEU A 1 88 ? -19.217 5.151 27.003 1.00 90.06 88 LEU A CA 1
ATOM 724 C C . LEU A 1 88 ? -19.313 3.839 27.798 1.00 90.06 88 LEU A C 1
ATOM 726 O O . LEU A 1 88 ? -20.401 3.475 28.235 1.00 90.06 88 LEU A O 1
ATOM 730 N N . ALA A 1 89 ? -18.199 3.128 27.987 1.00 87.88 89 ALA A N 1
ATOM 731 C CA . ALA A 1 89 ? -18.152 1.844 28.685 1.00 87.88 89 ALA A CA 1
ATOM 732 C C . ALA A 1 89 ? -17.942 1.978 30.206 1.00 87.88 89 ALA A C 1
ATOM 734 O O . ALA A 1 89 ? -18.154 1.010 30.937 1.00 87.88 89 ALA A O 1
ATOM 735 N N . GLY A 1 90 ? -17.548 3.161 30.686 1.00 84.62 90 GLY A N 1
ATOM 736 C CA . GLY A 1 90 ? -17.396 3.487 32.106 1.00 84.62 90 GLY A CA 1
ATOM 737 C C . GLY A 1 90 ? -16.132 4.298 32.399 1.00 84.62 90 GLY A C 1
ATOM 738 O O . GLY A 1 90 ? -15.199 4.322 31.603 1.00 84.62 90 GLY A O 1
ATOM 739 N N . GLU A 1 91 ? -16.086 4.940 33.570 1.00 75.50 91 GLU A N 1
ATOM 740 C CA . GLU A 1 91 ? -15.000 5.852 33.986 1.00 75.50 91 GLU A CA 1
ATOM 741 C C . GLU A 1 91 ? -13.617 5.177 34.075 1.00 75.50 91 GLU A C 1
ATOM 743 O O . GLU A 1 91 ? -12.590 5.827 33.915 1.00 75.50 91 GLU A O 1
ATOM 748 N N . TYR A 1 92 ? -13.592 3.854 34.259 1.00 81.19 92 TYR A N 1
ATOM 749 C CA . TYR A 1 92 ? -12.372 3.051 34.399 1.00 81.19 92 TYR A CA 1
ATOM 750 C C . TYR A 1 92 ? -12.184 2.046 33.255 1.00 81.19 92 TYR A C 1
ATOM 752 O O . TYR A 1 92 ? -11.465 1.054 33.396 1.00 81.19 92 TYR A O 1
ATOM 760 N N . ALA A 1 93 ? -12.867 2.250 32.125 1.00 87.81 93 ALA A N 1
ATOM 761 C CA . ALA A 1 93 ? -12.693 1.400 30.958 1.00 87.81 93 ALA A CA 1
ATOM 762 C C . ALA A 1 93 ? -11.287 1.595 30.375 1.00 87.81 93 ALA A C 1
ATOM 764 O O . ALA A 1 93 ? -10.905 2.701 30.000 1.00 87.81 93 ALA A O 1
ATOM 765 N N . ASN A 1 94 ? -10.522 0.506 30.275 1.00 90.00 94 ASN A N 1
ATOM 766 C CA . ASN A 1 94 ? -9.185 0.549 29.698 1.00 90.00 94 ASN A CA 1
ATOM 767 C C . ASN A 1 94 ? -9.264 0.813 28.181 1.00 90.00 94 ASN A C 1
ATOM 769 O O . ASN A 1 94 ? -9.760 -0.064 27.464 1.00 90.00 94 ASN A O 1
ATOM 773 N N . PRO A 1 95 ? -8.732 1.944 27.667 1.00 92.62 95 PRO A N 1
ATOM 774 C CA . PRO A 1 95 ? -8.789 2.268 26.243 1.00 92.62 95 PRO A CA 1
ATOM 775 C C . PRO A 1 95 ? -8.200 1.176 25.346 1.00 92.62 95 PRO A C 1
ATOM 777 O O . PRO A 1 95 ? -8.689 0.963 24.245 1.00 92.62 95 PRO A O 1
ATOM 780 N N . PHE A 1 96 ? -7.194 0.426 25.810 1.00 90.31 96 PHE A N 1
ATOM 781 C CA . PHE A 1 96 ? -6.523 -0.596 24.999 1.00 90.31 96 PHE A CA 1
ATOM 782 C C . PHE A 1 96 ? -7.412 -1.778 24.585 1.00 90.31 96 PHE A C 1
ATOM 784 O O . PHE A 1 96 ? -7.024 -2.523 23.680 1.00 90.31 96 PHE A O 1
ATOM 791 N N . HIS A 1 97 ? -8.582 -1.937 25.211 1.00 92.44 97 HIS A N 1
ATOM 792 C CA . HIS A 1 97 ? -9.592 -2.935 24.850 1.00 92.44 97 HIS A CA 1
ATOM 793 C C . HIS A 1 97 ? -10.572 -2.457 23.767 1.00 92.44 97 HIS A C 1
ATOM 795 O O . HIS A 1 97 ? -11.555 -3.141 23.492 1.00 92.44 97 HIS A O 1
ATOM 801 N N . PHE A 1 98 ? -10.331 -1.294 23.162 1.00 94.88 98 PHE A N 1
ATOM 802 C CA . PHE A 1 98 ? -11.199 -0.718 22.144 1.00 94.88 98 PHE A CA 1
ATOM 803 C C . PHE A 1 98 ? -10.420 -0.481 20.847 1.00 94.88 98 PHE A C 1
ATOM 805 O O . PHE A 1 98 ? -9.293 0.015 20.854 1.00 94.88 98 PHE A O 1
ATOM 812 N N . GLU A 1 99 ? -11.027 -0.843 19.716 1.00 95.19 99 GLU A N 1
ATOM 813 C CA . GLU A 1 99 ? -10.415 -0.721 18.385 1.00 95.19 99 GLU A CA 1
ATOM 814 C C . GLU A 1 99 ? -10.058 0.731 18.040 1.00 95.19 99 GLU A C 1
ATOM 816 O O . GLU A 1 99 ? -8.990 1.018 17.495 1.00 95.19 99 GLU A O 1
ATOM 821 N N . ASP A 1 100 ? -10.912 1.675 18.428 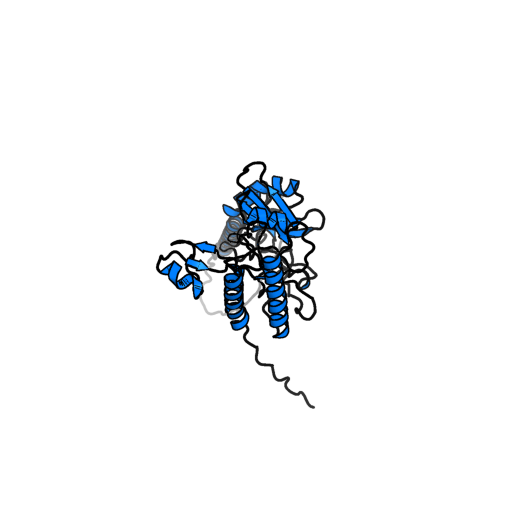1.00 94.81 100 ASP A N 1
ATOM 822 C CA . ASP A 1 100 ? -10.746 3.091 18.112 1.00 94.81 100 ASP A CA 1
ATOM 823 C C . ASP A 1 100 ? -9.683 3.792 18.981 1.00 94.81 100 ASP A C 1
ATOM 825 O O . ASP A 1 100 ? -9.359 4.963 18.762 1.00 94.81 100 ASP A O 1
ATOM 829 N N . SER A 1 101 ? -9.060 3.065 19.914 1.00 93.88 101 SER A N 1
ATOM 830 C CA . SER A 1 101 ? -7.871 3.514 20.645 1.00 93.88 101 SER A CA 1
ATOM 831 C C . SER A 1 101 ? -6.583 3.365 19.825 1.00 93.88 101 SER A C 1
ATOM 833 O O . SER A 1 101 ? -5.552 3.950 20.173 1.00 93.88 101 SER A O 1
ATOM 835 N N . LYS A 1 102 ? -6.607 2.566 18.746 1.00 93.00 102 LYS A N 1
ATOM 836 C CA . LYS A 1 102 ? -5.416 2.213 17.965 1.00 93.00 102 LYS A CA 1
ATOM 837 C C . LYS A 1 102 ? -5.069 3.328 16.983 1.00 93.00 102 LYS A C 1
ATOM 839 O O . LYS A 1 102 ? -5.554 3.369 15.845 1.00 93.00 102 LYS A O 1
ATOM 844 N N . ALA A 1 103 ? -4.218 4.235 17.448 1.00 90.31 103 ALA A N 1
ATOM 845 C CA . ALA A 1 103 ? -3.679 5.324 16.649 1.00 90.31 103 ALA A CA 1
ATOM 846 C C . ALA A 1 103 ? -2.830 4.828 15.472 1.00 90.31 103 ALA A C 1
ATOM 848 O O . ALA A 1 103 ? -2.283 3.723 15.501 1.00 90.31 103 ALA A O 1
ATOM 849 N N . LEU A 1 104 ? -2.696 5.657 14.436 1.00 88.25 104 LEU A N 1
ATOM 850 C CA . LEU A 1 104 ? -1.746 5.390 13.357 1.00 88.25 104 LEU A CA 1
ATOM 851 C C . LEU A 1 104 ? -0.312 5.294 13.914 1.00 88.25 104 LEU A C 1
ATOM 853 O O . LEU A 1 104 ? 0.093 6.141 14.717 1.00 88.25 104 LEU A O 1
ATOM 857 N N . PRO A 1 105 ? 0.492 4.301 13.489 1.00 81.31 105 PRO A N 1
ATOM 858 C CA . PRO A 1 105 ? 1.870 4.176 13.944 1.00 81.31 105 PRO A CA 1
ATOM 859 C C . PRO A 1 105 ? 2.685 5.429 13.609 1.00 81.31 105 PRO A C 1
ATOM 861 O O . PRO A 1 105 ? 2.698 5.881 12.464 1.00 81.31 105 PRO A O 1
ATOM 864 N N . LYS A 1 106 ? 3.446 5.944 14.586 1.00 67.88 106 LYS A N 1
ATOM 865 C CA . LYS A 1 106 ? 4.348 7.100 14.400 1.00 67.88 106 LYS A CA 1
ATOM 866 C C . LYS A 1 106 ? 5.356 6.881 13.266 1.00 67.88 106 LYS A C 1
ATOM 868 O O . LYS A 1 106 ? 5.700 7.810 12.540 1.00 67.88 106 LYS A O 1
ATOM 873 N N . TYR A 1 107 ? 5.822 5.643 13.115 1.00 62.62 107 TYR A N 1
ATOM 874 C CA . TYR A 1 107 ? 6.620 5.200 11.979 1.00 62.62 107 TYR A CA 1
ATOM 875 C C . TYR A 1 107 ? 5.769 4.244 11.160 1.00 62.62 107 TYR A C 1
ATOM 877 O O . TYR A 1 107 ? 5.548 3.104 11.557 1.00 62.62 107 TYR A O 1
ATOM 885 N N . ARG A 1 108 ? 5.261 4.730 10.030 1.00 59.84 108 ARG A N 1
ATOM 886 C CA . ARG A 1 108 ? 4.362 3.958 9.174 1.00 59.84 108 ARG A CA 1
ATOM 887 C C . ARG A 1 108 ? 5.129 2.786 8.569 1.00 59.84 108 ARG A C 1
ATOM 889 O O . ARG A 1 108 ? 6.036 2.987 7.760 1.00 59.84 108 ARG A O 1
ATOM 896 N N . SER A 1 109 ? 4.775 1.579 8.994 1.00 53.84 109 SER A N 1
ATOM 897 C CA . SER A 1 109 ? 5.186 0.318 8.371 1.00 53.84 109 SER A CA 1
ATOM 898 C C . SER A 1 109 ? 4.301 -0.051 7.181 1.00 53.84 109 SER A C 1
ATOM 900 O O . SER A 1 109 ? 4.567 -1.061 6.536 1.00 53.84 109 SER A O 1
ATOM 902 N N . ASP A 1 110 ? 3.282 0.763 6.876 1.00 63.31 110 ASP A N 1
ATOM 903 C CA . ASP A 1 110 ? 2.389 0.544 5.744 1.00 63.31 110 ASP A CA 1
ATOM 904 C C . ASP A 1 110 ? 3.191 0.435 4.451 1.00 63.31 110 ASP A C 1
ATOM 906 O O . ASP A 1 110 ? 3.974 1.316 4.075 1.00 63.31 110 ASP A O 1
ATOM 910 N N . VAL A 1 111 ? 2.972 -0.680 3.770 1.00 69.00 111 VAL A N 1
ATOM 911 C CA . VAL A 1 111 ? 3.687 -1.062 2.552 1.00 69.00 111 VAL A CA 1
ATOM 912 C C . VAL A 1 111 ? 3.369 -0.069 1.438 1.00 69.00 111 VAL A C 1
ATOM 914 O O . VAL A 1 111 ? 4.260 0.395 0.720 1.00 69.00 111 VAL A O 1
ATOM 917 N N . VAL A 1 112 ? 2.119 0.400 1.396 1.00 73.81 112 VAL A N 1
ATOM 918 C CA . VAL A 1 112 ? 1.712 1.543 0.579 1.00 73.81 112 VAL A CA 1
ATOM 919 C C . VAL A 1 112 ? 2.079 2.843 1.302 1.00 73.81 112 VAL A C 1
ATOM 921 O O . VAL A 1 112 ? 1.367 3.345 2.175 1.00 73.81 112 VAL A O 1
ATOM 924 N N . ARG A 1 113 ? 3.225 3.418 0.928 1.00 72.88 113 ARG A N 1
ATOM 925 C CA . ARG A 1 113 ? 3.769 4.604 1.600 1.00 72.88 113 ARG A CA 1
ATOM 926 C C . ARG A 1 113 ? 2.810 5.784 1.495 1.00 72.88 113 ARG A C 1
ATOM 928 O O . ARG A 1 113 ? 2.446 6.198 0.398 1.00 72.88 113 ARG A O 1
ATOM 935 N N . GLY A 1 114 ? 2.472 6.375 2.639 1.00 81.12 114 GLY A N 1
ATOM 936 C CA . GLY A 1 114 ? 1.608 7.554 2.676 1.00 81.12 114 GLY A CA 1
ATOM 937 C C . GLY A 1 114 ? 0.126 7.260 2.412 1.00 81.12 114 GLY A C 1
ATOM 938 O O . GLY A 1 114 ? -0.601 8.198 2.103 1.00 81.12 114 GLY A O 1
ATOM 939 N N . ALA A 1 115 ? -0.335 6.011 2.554 1.00 90.75 115 ALA A N 1
ATOM 940 C CA . ALA A 1 115 ? -1.742 5.633 2.373 1.00 90.75 115 ALA A CA 1
ATOM 941 C C . ALA A 1 115 ? -2.493 5.382 3.680 1.00 90.75 115 ALA A C 1
ATOM 943 O O . ALA A 1 115 ? -1.907 4.882 4.626 1.00 90.75 115 ALA A O 1
ATOM 944 N N . ILE A 1 116 ? -3.766 5.739 3.773 1.00 94.38 116 ILE A N 1
ATOM 945 C CA . ILE A 1 116 ? -4.597 5.455 4.947 1.00 94.38 116 ILE A CA 1
ATOM 946 C C . ILE A 1 116 ? -5.434 4.197 4.735 1.00 94.38 116 ILE A C 1
ATOM 948 O O . ILE A 1 116 ? -5.841 3.906 3.610 1.00 94.38 116 ILE A O 1
ATOM 952 N N . ASP A 1 117 ? -5.696 3.468 5.813 1.00 95.06 117 ASP A N 1
ATOM 953 C CA . ASP A 1 117 ? -6.593 2.327 5.792 1.00 95.06 117 ASP A CA 1
ATOM 954 C C . ASP A 1 117 ? -8.066 2.780 5.810 1.00 95.06 117 ASP A C 1
ATOM 956 O O . ASP A 1 117 ? -8.448 3.741 6.484 1.00 95.06 117 ASP A O 1
ATOM 960 N N . ALA A 1 118 ? -8.904 2.103 5.029 1.00 97.12 118 ALA A N 1
ATOM 961 C CA . ALA A 1 118 ? -10.339 2.353 4.973 1.00 97.12 118 ALA A CA 1
ATOM 962 C C . ALA A 1 118 ? -11.102 1.063 4.657 1.00 97.12 118 ALA A C 1
ATOM 964 O O . ALA A 1 118 ? -10.521 0.057 4.249 1.00 97.12 118 ALA A O 1
ATOM 965 N N . LYS A 1 119 ? -12.427 1.103 4.799 1.00 97.69 119 LYS A N 1
ATOM 966 C CA . LYS A 1 119 ? -13.331 0.076 4.280 1.00 97.69 119 LYS A CA 1
ATOM 967 C C . LYS A 1 119 ? -14.118 0.617 3.100 1.00 97.69 119 LYS A C 1
ATOM 969 O O . LYS A 1 119 ? -14.694 1.704 3.180 1.00 97.69 119 LYS A O 1
ATOM 974 N N . ARG A 1 120 ? -14.192 -0.165 2.027 1.00 98.00 120 ARG A N 1
ATOM 975 C CA . ARG A 1 120 ? -15.151 0.078 0.950 1.00 98.00 120 ARG A CA 1
ATOM 976 C C . ARG A 1 120 ? -16.564 -0.171 1.479 1.00 98.00 120 ARG A C 1
ATOM 978 O O . ARG A 1 120 ? -16.832 -1.208 2.074 1.00 98.00 120 ARG A O 1
ATOM 985 N N . ILE A 1 121 ? -17.466 0.784 1.283 1.00 98.38 121 ILE A N 1
ATOM 986 C CA . ILE A 1 121 ? -18.819 0.762 1.857 1.00 98.38 121 ILE A CA 1
ATOM 987 C C . ILE A 1 121 ? -19.665 -0.364 1.252 1.00 98.38 121 ILE A C 1
ATOM 989 O O . ILE A 1 121 ? -20.478 -0.951 1.958 1.00 98.38 121 ILE A O 1
ATOM 993 N N . SER A 1 122 ? -19.468 -0.682 -0.030 1.00 97.88 122 SER A N 1
ATOM 994 C CA . SER A 1 122 ? -20.305 -1.653 -0.744 1.00 97.88 122 SER A CA 1
ATOM 995 C C . SER A 1 122 ? -20.158 -3.093 -0.250 1.00 97.88 122 SER A C 1
ATOM 997 O O . SER A 1 122 ? -21.125 -3.846 -0.319 1.00 97.88 122 SER A O 1
ATOM 999 N N . ASP A 1 123 ? -18.982 -3.487 0.243 1.00 96.38 123 ASP A N 1
ATOM 1000 C CA . ASP A 1 123 ? -18.706 -4.870 0.653 1.00 96.38 123 ASP A CA 1
ATOM 1001 C C . ASP A 1 123 ? -17.868 -5.009 1.932 1.00 96.38 123 ASP A C 1
ATOM 1003 O O . ASP A 1 123 ? -17.541 -6.119 2.346 1.00 96.38 123 ASP A O 1
ATOM 1007 N N . GLY A 1 124 ? -17.506 -3.897 2.573 1.00 95.69 124 GLY A N 1
ATOM 1008 C CA . GLY A 1 124 ? -16.753 -3.882 3.824 1.00 95.69 124 GLY A CA 1
ATOM 1009 C C . GLY A 1 124 ? -15.279 -4.276 3.700 1.00 95.69 124 GLY A C 1
ATOM 1010 O O . GLY A 1 124 ? -14.609 -4.367 4.733 1.00 95.69 124 GLY A O 1
ATOM 1011 N N . LYS A 1 125 ? -14.755 -4.500 2.484 1.00 95.69 125 LYS A N 1
ATOM 1012 C CA . LYS A 1 125 ? -13.354 -4.900 2.281 1.00 95.69 125 LYS A CA 1
ATOM 1013 C C . LYS A 1 125 ? -12.388 -3.779 2.653 1.00 95.69 125 LYS A C 1
ATOM 1015 O O . LYS A 1 125 ? -12.650 -2.605 2.383 1.00 95.69 125 LYS A O 1
ATOM 1020 N N . LEU A 1 126 ? -11.259 -4.164 3.247 1.00 96.44 126 LEU A N 1
ATOM 1021 C CA . LEU A 1 126 ? -10.167 -3.249 3.569 1.00 96.44 126 LEU A CA 1
ATOM 1022 C C . LEU A 1 126 ? -9.463 -2.772 2.293 1.00 96.44 126 LEU A C 1
ATOM 1024 O O . LEU A 1 126 ? -9.202 -3.560 1.380 1.00 96.44 126 LEU A O 1
ATOM 1028 N N . VAL A 1 127 ? -9.122 -1.487 2.264 1.00 97.00 127 VAL A N 1
ATOM 1029 C CA . VAL A 1 127 ? -8.401 -0.831 1.169 1.00 97.00 127 VAL A CA 1
ATOM 1030 C C . VAL A 1 127 ? -7.340 0.126 1.708 1.00 97.00 127 VAL A C 1
ATOM 1032 O O . VAL A 1 127 ? -7.458 0.630 2.827 1.00 97.00 127 VAL A O 1
ATOM 1035 N N . HIS A 1 128 ? -6.331 0.409 0.885 1.00 96.19 128 HIS A N 1
ATOM 1036 C CA . HIS A 1 128 ? -5.414 1.536 1.073 1.00 96.19 128 HIS A CA 1
ATOM 1037 C C . HIS A 1 128 ? -5.857 2.708 0.204 1.00 96.19 128 HIS A C 1
ATOM 1039 O O . HIS A 1 128 ? -6.078 2.523 -0.992 1.00 96.19 128 HIS A O 1
ATOM 1045 N N . ILE A 1 129 ? -5.906 3.913 0.774 1.00 96.94 129 ILE A N 1
ATOM 1046 C CA . ILE A 1 129 ? -6.139 5.169 0.050 1.00 96.94 129 ILE A CA 1
ATOM 1047 C C . ILE A 1 129 ? -4.873 6.023 0.124 1.00 96.94 129 ILE A C 1
ATOM 1049 O O . ILE A 1 129 ? -4.536 6.570 1.175 1.00 96.94 129 ILE A O 1
ATOM 1053 N N . LYS A 1 130 ? -4.156 6.156 -0.992 1.00 95.06 130 LYS A N 1
ATOM 1054 C CA . LYS A 1 130 ? -2.910 6.929 -1.082 1.00 95.06 130 LYS A CA 1
ATOM 1055 C C . LYS A 1 130 ? -3.165 8.307 -1.674 1.00 95.06 130 LYS A C 1
ATOM 1057 O O . LYS A 1 130 ? -3.659 8.400 -2.789 1.00 95.06 130 LYS A O 1
ATOM 1062 N N . CYS A 1 131 ? -2.7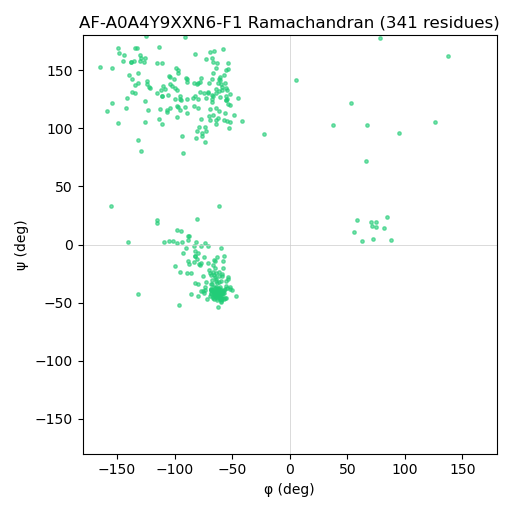58 9.361 -0.969 1.00 94.19 131 CYS A N 1
ATOM 1063 C CA . CYS A 1 131 ? -2.744 10.720 -1.511 1.00 94.19 131 CYS A CA 1
ATOM 1064 C C . CYS A 1 131 ? -1.469 10.931 -2.337 1.00 94.19 131 CYS A C 1
ATOM 1066 O O . CYS A 1 131 ? -0.360 10.703 -1.850 1.00 94.19 131 CYS A O 1
ATOM 1068 N N . ILE A 1 132 ? -1.621 11.389 -3.573 1.00 94.56 132 ILE A N 1
ATOM 1069 C CA . ILE A 1 132 ? -0.535 11.674 -4.510 1.00 94.56 132 ILE A CA 1
ATOM 1070 C C . ILE A 1 132 ? -0.754 13.024 -5.189 1.00 94.56 132 ILE A C 1
ATOM 1072 O O . ILE A 1 132 ? -1.830 13.612 -5.120 1.00 94.56 132 ILE A O 1
ATOM 1076 N N . LYS A 1 133 ? 0.262 13.511 -5.903 1.00 95.12 133 LYS A N 1
ATOM 1077 C CA . LYS A 1 133 ? 0.113 14.710 -6.727 1.00 95.12 133 LYS A CA 1
ATOM 1078 C C . LYS A 1 133 ? -0.725 14.397 -7.971 1.00 95.12 133 LYS A C 1
ATOM 1080 O O . LYS A 1 133 ? -0.356 13.514 -8.755 1.00 95.12 133 LYS A O 1
ATOM 1085 N N . SER A 1 134 ? -1.790 15.161 -8.198 1.00 95.81 134 SER A N 1
ATOM 1086 C CA . SER A 1 134 ? -2.586 15.093 -9.423 1.00 95.81 134 SER A CA 1
ATOM 1087 C C . SER A 1 134 ? -1.705 15.345 -10.654 1.00 95.81 134 SER A C 1
ATOM 1089 O O . SER A 1 134 ? -0.714 16.081 -10.630 1.00 95.81 134 SER A O 1
ATOM 1091 N N . LYS A 1 135 ? -2.060 14.664 -11.742 1.00 94.06 135 LYS A N 1
ATOM 1092 C CA . LYS A 1 135 ? -1.354 14.612 -13.041 1.00 94.06 135 LYS A CA 1
ATOM 1093 C C . LYS A 1 135 ? 0.120 14.162 -12.986 1.00 94.06 135 LYS A C 1
ATOM 1095 O O . LYS A 1 135 ? 0.814 14.270 -13.993 1.00 94.06 135 LYS A O 1
ATOM 1100 N N . SER A 1 136 ? 0.607 13.652 -11.852 1.00 94.31 136 SER A N 1
ATOM 1101 C CA . SER A 1 136 ? 1.941 13.043 -11.758 1.00 94.31 136 SER A CA 1
ATOM 1102 C C . SER A 1 136 ? 2.051 11.756 -12.588 1.00 94.31 136 SER A C 1
ATOM 1104 O O . SER A 1 136 ? 1.043 11.188 -13.004 1.00 94.31 136 SER A O 1
ATOM 1106 N N . ALA A 1 137 ? 3.276 11.265 -12.808 1.00 92.12 137 ALA A N 1
ATOM 1107 C CA . ALA A 1 137 ? 3.492 9.983 -13.483 1.00 92.12 137 ALA A CA 1
ATOM 1108 C C . ALA A 1 137 ? 2.787 8.825 -12.754 1.00 92.12 137 ALA A C 1
ATOM 1110 O O . ALA A 1 137 ? 2.127 8.017 -13.398 1.00 92.12 137 ALA A O 1
ATOM 1111 N N . GLU A 1 138 ? 2.848 8.800 -11.419 1.00 94.25 138 GLU A N 1
ATOM 1112 C CA . GLU A 1 138 ? 2.148 7.811 -10.590 1.00 94.25 138 GLU A CA 1
ATOM 1113 C C . GLU A 1 138 ? 0.626 7.876 -10.788 1.00 94.25 138 GLU A C 1
ATOM 1115 O O . GLU A 1 138 ? -0.012 6.840 -10.943 1.00 94.25 138 GLU A O 1
ATOM 1120 N N . HIS A 1 139 ? 0.050 9.081 -10.878 1.00 95.25 139 HIS A N 1
ATOM 1121 C CA . HIS A 1 139 ? -1.377 9.256 -11.160 1.00 95.25 139 HIS A CA 1
ATOM 1122 C C . HIS A 1 139 ? -1.783 8.681 -12.521 1.00 95.25 139 HIS A C 1
ATOM 1124 O O . HIS A 1 139 ? -2.796 7.995 -12.628 1.00 95.25 139 HIS A O 1
ATOM 1130 N N . GLN A 1 140 ? -0.993 8.950 -13.563 1.00 94.81 140 GLN A N 1
ATOM 1131 C CA . GLN A 1 140 ? -1.278 8.454 -14.912 1.00 94.81 140 GLN A CA 1
ATOM 1132 C C . GLN A 1 140 ? -1.118 6.934 -15.004 1.00 94.81 140 GLN A C 1
ATOM 1134 O O . GLN A 1 140 ? -1.920 6.270 -15.655 1.00 94.81 140 GLN A O 1
ATOM 1139 N N . ILE A 1 141 ? -0.113 6.377 -14.323 1.00 94.44 141 ILE A N 1
ATOM 1140 C CA . ILE A 1 141 ? 0.071 4.926 -14.219 1.00 94.44 141 ILE A CA 1
ATOM 1141 C C . ILE A 1 141 ? -1.118 4.298 -13.489 1.00 94.44 141 ILE A C 1
ATOM 1143 O O . ILE A 1 141 ? -1.677 3.330 -13.986 1.00 94.44 141 ILE A O 1
ATOM 1147 N N . ALA A 1 142 ? -1.568 4.871 -12.371 1.00 94.94 142 ALA A N 1
ATOM 1148 C CA . ALA A 1 142 ? -2.731 4.357 -11.654 1.00 94.94 142 ALA A CA 1
ATOM 1149 C C . ALA A 1 142 ? -4.008 4.389 -12.505 1.00 94.94 142 ALA A C 1
ATOM 1151 O O . ALA A 1 142 ? -4.731 3.402 -12.531 1.00 94.94 142 ALA A O 1
ATOM 1152 N N . LYS A 1 143 ? -4.252 5.470 -13.261 1.00 94.62 143 LYS A N 1
ATOM 1153 C CA . LYS A 1 143 ? -5.379 5.540 -14.210 1.00 94.62 143 LYS A CA 1
ATOM 1154 C C . LYS A 1 143 ? -5.295 4.483 -15.315 1.00 94.62 143 LYS A C 1
ATOM 1156 O O . LYS A 1 143 ? -6.329 4.019 -15.769 1.00 94.62 143 LYS A O 1
ATOM 1161 N N . MET A 1 144 ? -4.092 4.107 -15.746 1.00 91.81 144 MET A N 1
ATOM 1162 C CA . MET A 1 144 ? -3.900 3.038 -16.732 1.00 91.81 144 MET A CA 1
ATOM 1163 C C . MET A 1 144 ? -4.139 1.646 -16.140 1.00 91.81 144 MET A C 1
ATOM 1165 O O . MET A 1 144 ? -4.641 0.772 -16.834 1.00 91.81 144 MET A O 1
ATOM 1169 N N . LEU A 1 145 ? -3.746 1.438 -14.883 1.00 92.00 145 LEU A N 1
ATOM 1170 C CA . LEU A 1 145 ? -3.941 0.171 -14.176 1.00 92.00 145 LEU A CA 1
ATOM 1171 C C . LEU A 1 145 ? -5.365 0.020 -13.614 1.00 92.00 145 LEU A C 1
ATOM 1173 O O . LEU A 1 145 ? -5.750 -1.066 -13.190 1.00 92.00 145 LEU A O 1
ATOM 1177 N N . LEU A 1 146 ? -6.153 1.097 -13.590 1.00 93.12 146 LEU A N 1
ATOM 1178 C CA . LEU A 1 146 ? -7.549 1.066 -13.173 1.00 93.12 146 LEU A CA 1
ATOM 1179 C C . LEU A 1 146 ? -8.362 0.199 -14.143 1.00 93.12 146 LEU A C 1
ATOM 1181 O O . LEU A 1 146 ? -8.477 0.524 -15.322 1.00 93.12 146 LEU A O 1
ATOM 1185 N N . GLY A 1 147 ? -8.939 -0.890 -13.631 1.00 78.81 147 GLY A N 1
ATOM 1186 C CA . GLY A 1 147 ? -9.677 -1.855 -14.453 1.00 78.81 147 GLY A CA 1
ATOM 1187 C C . GLY A 1 147 ? -8.791 -2.709 -15.371 1.00 78.81 147 GLY A C 1
ATOM 1188 O O . GLY A 1 147 ? -9.301 -3.308 -16.312 1.00 78.81 147 GLY A O 1
ATOM 1189 N N . ASP A 1 148 ? -7.477 -2.752 -15.130 1.00 80.38 148 ASP A N 1
ATOM 1190 C CA . ASP A 1 148 ? -6.577 -3.702 -15.785 1.00 80.38 148 ASP A CA 1
ATOM 1191 C C . ASP A 1 148 ? -6.877 -5.111 -15.257 1.00 80.38 148 ASP A C 1
ATOM 1193 O O . ASP A 1 148 ? -6.546 -5.443 -14.122 1.00 80.38 148 ASP A O 1
ATOM 1197 N N . ASP A 1 149 ? -7.509 -5.940 -16.090 1.00 68.25 149 ASP A N 1
ATOM 1198 C CA . ASP A 1 149 ? -7.839 -7.335 -15.762 1.00 68.25 149 ASP A CA 1
ATOM 1199 C C . ASP A 1 149 ? -6.597 -8.248 -15.711 1.00 68.25 149 ASP A C 1
ATOM 1201 O O . ASP A 1 149 ? -6.707 -9.448 -15.445 1.00 68.25 149 ASP A O 1
ATOM 1205 N N . ALA A 1 150 ? -5.400 -7.714 -15.989 1.00 69.94 150 ALA A N 1
ATOM 1206 C CA . ALA A 1 150 ? -4.163 -8.463 -15.840 1.00 69.94 150 ALA A CA 1
ATOM 1207 C C . ALA A 1 150 ? -3.980 -8.880 -14.374 1.00 69.94 150 ALA A C 1
ATOM 1209 O O . ALA A 1 150 ? -3.741 -8.060 -13.493 1.00 69.94 150 ALA A O 1
ATOM 1210 N N . THR A 1 151 ? -4.006 -10.188 -14.125 1.00 70.94 151 THR A N 1
ATOM 1211 C CA . THR A 1 151 ? -3.870 -10.783 -12.784 1.00 70.94 151 THR A CA 1
ATOM 1212 C C . THR A 1 151 ? -2.522 -10.510 -12.116 1.00 70.94 151 THR A C 1
ATOM 1214 O O . THR A 1 151 ? -2.353 -10.784 -10.931 1.00 70.94 151 THR A O 1
ATOM 1217 N N . ASN A 1 152 ? -1.563 -9.978 -12.874 1.00 81.44 152 ASN A N 1
ATOM 1218 C CA . ASN A 1 152 ? -0.158 -9.891 -12.503 1.00 81.44 152 ASN A CA 1
ATOM 1219 C C . ASN A 1 152 ? 0.304 -8.432 -12.355 1.00 81.44 152 ASN A C 1
ATOM 1221 O O . ASN A 1 152 ? 1.481 -8.151 -12.502 1.00 81.44 152 ASN A O 1
ATOM 1225 N N . THR A 1 153 ? -0.580 -7.464 -12.135 1.00 88.81 153 THR A N 1
ATOM 1226 C CA . THR A 1 153 ? -0.199 -6.087 -11.768 1.00 88.81 153 THR A CA 1
ATOM 1227 C C . THR A 1 153 ? -0.928 -5.678 -10.497 1.00 88.81 153 THR A C 1
ATOM 1229 O O . THR A 1 153 ? -1.955 -6.253 -10.145 1.00 88.81 153 THR A O 1
ATOM 1232 N N . MET A 1 154 ? -0.386 -4.694 -9.767 1.00 89.62 154 MET A N 1
ATOM 1233 C CA . MET A 1 154 ? -1.037 -4.168 -8.564 1.00 89.62 154 MET A CA 1
ATOM 1234 C C . MET A 1 154 ? -2.478 -3.732 -8.890 1.00 89.62 154 MET A C 1
ATOM 1236 O O . MET A 1 154 ? -2.643 -2.817 -9.703 1.00 89.62 154 MET A O 1
ATOM 1240 N N . PRO A 1 155 ? -3.504 -4.297 -8.225 1.00 92.12 155 PRO A N 1
ATOM 1241 C CA . PRO A 1 155 ? -4.883 -3.940 -8.509 1.00 92.12 155 PRO A CA 1
ATOM 1242 C C . PRO A 1 155 ? -5.157 -2.500 -8.083 1.00 92.12 155 PRO A C 1
ATOM 1244 O O . PRO A 1 155 ? -4.956 -2.129 -6.921 1.00 92.12 155 PRO A O 1
ATOM 1247 N N . VAL A 1 156 ? -5.656 -1.693 -9.016 1.00 95.12 156 VAL A N 1
ATOM 1248 C CA . VAL A 1 156 ? -6.173 -0.352 -8.738 1.00 95.12 156 VAL A CA 1
ATOM 1249 C C . VAL A 1 156 ? -7.694 -0.420 -8.769 1.00 95.12 156 VAL A C 1
ATOM 1251 O O . VAL A 1 156 ? -8.288 -0.772 -9.785 1.00 95.12 156 VAL A O 1
ATOM 1254 N N . ILE A 1 157 ? -8.316 -0.122 -7.628 1.00 95.75 157 ILE A N 1
ATOM 1255 C CA . ILE A 1 157 ? -9.770 -0.204 -7.432 1.00 95.75 157 ILE A CA 1
ATOM 1256 C C . ILE A 1 157 ? -10.442 1.087 -7.891 1.00 95.75 157 ILE A C 1
ATOM 1258 O O . ILE A 1 157 ? -11.503 1.034 -8.503 1.00 95.75 157 ILE A O 1
ATOM 1262 N N . ASP A 1 158 ? -9.847 2.230 -7.552 1.00 97.06 158 ASP A N 1
ATOM 1263 C CA . ASP A 1 158 ? -10.399 3.548 -7.856 1.00 97.06 158 ASP A CA 1
ATOM 1264 C C . ASP A 1 158 ? -9.287 4.600 -7.926 1.00 97.06 158 ASP A C 1
ATOM 1266 O O . ASP A 1 158 ? -8.234 4.465 -7.288 1.00 97.06 158 ASP A O 1
ATOM 1270 N N . VAL A 1 159 ? -9.521 5.645 -8.718 1.00 97.25 159 VAL A N 1
ATOM 1271 C CA . VAL A 1 159 ? -8.656 6.818 -8.839 1.00 97.25 159 VAL A CA 1
ATOM 1272 C C . VAL A 1 159 ? -9.522 8.061 -8.987 1.00 97.25 159 VAL A C 1
ATOM 1274 O O . VAL A 1 159 ? -10.205 8.231 -9.996 1.00 97.25 159 VAL A O 1
ATOM 1277 N N . PHE A 1 160 ? -9.422 8.980 -8.031 1.00 96.88 160 PHE A N 1
ATOM 1278 C CA . PHE A 1 160 ? -10.193 10.223 -8.040 1.00 96.88 160 PHE A CA 1
ATOM 1279 C C . PHE A 1 160 ? -9.350 11.425 -7.615 1.00 96.88 160 PHE A C 1
ATOM 1281 O O . PHE A 1 160 ? -8.318 11.293 -6.961 1.00 96.88 160 PHE A O 1
ATOM 1288 N N . GLU A 1 161 ? -9.766 12.620 -8.023 1.00 95.75 161 GLU A N 1
ATOM 1289 C CA . GLU A 1 161 ? -9.086 13.877 -7.694 1.00 95.75 161 GLU A CA 1
ATOM 1290 C C . GLU A 1 161 ? -9.790 14.564 -6.519 1.00 95.75 161 GLU A C 1
ATOM 1292 O O . GLU A 1 161 ? -10.986 14.376 -6.305 1.00 95.75 161 GLU A O 1
ATOM 1297 N N . SER A 1 162 ? -9.051 15.348 -5.733 1.00 92.50 162 SER A N 1
ATOM 1298 C CA . SER A 1 162 ? -9.670 16.134 -4.666 1.00 92.50 162 SER A CA 1
ATOM 1299 C C . SER A 1 162 ? -10.497 17.280 -5.254 1.00 92.50 162 SER A C 1
ATOM 1301 O O . SER A 1 162 ? -10.007 18.053 -6.086 1.00 92.50 162 SER A O 1
ATOM 1303 N N . GLU A 1 163 ? -11.732 17.418 -4.771 1.00 86.88 163 GLU A N 1
ATOM 1304 C CA . GLU A 1 163 ? -12.599 18.555 -5.097 1.00 86.88 163 GLU A CA 1
ATOM 1305 C C . GLU A 1 163 ? -12.070 19.860 -4.481 1.00 86.88 163 GLU A C 1
ATOM 1307 O O . GLU A 1 163 ? -12.062 20.890 -5.150 1.00 86.88 163 GLU A O 1
ATOM 1312 N N . ASP A 1 164 ? -11.540 19.802 -3.254 1.00 86.44 164 ASP A N 1
ATOM 1313 C CA . ASP A 1 164 ? -11.058 20.975 -2.510 1.00 86.44 164 ASP A CA 1
ATOM 1314 C C . ASP A 1 164 ? -9.632 21.402 -2.899 1.00 86.44 164 ASP A C 1
ATOM 1316 O O . ASP A 1 164 ? -9.286 22.584 -2.865 1.00 86.44 164 ASP A O 1
ATOM 1320 N N . ASN A 1 165 ? -8.774 20.443 -3.262 1.00 89.56 165 ASN A N 1
ATOM 1321 C CA . ASN A 1 165 ? -7.387 20.700 -3.638 1.00 89.56 165 ASN A CA 1
ATOM 1322 C C . ASN A 1 165 ? -7.027 19.981 -4.938 1.00 89.56 165 ASN A C 1
ATOM 1324 O O . ASN A 1 165 ? -6.463 18.893 -4.920 1.00 89.56 165 ASN A O 1
ATOM 1328 N N . HIS A 1 166 ? -7.220 20.636 -6.082 1.00 89.62 166 HIS A N 1
ATOM 1329 C CA . HIS A 1 166 ? -6.925 20.069 -7.408 1.00 89.62 166 HIS A CA 1
ATOM 1330 C C . HIS A 1 166 ? -5.454 19.650 -7.645 1.00 89.62 166 HIS A C 1
ATOM 1332 O O . HIS A 1 166 ? -5.109 19.151 -8.719 1.00 89.62 166 HIS A O 1
ATOM 1338 N N . LYS A 1 167 ? -4.550 19.878 -6.681 1.00 94.25 167 LYS A N 1
ATOM 1339 C CA . LYS A 1 167 ? -3.181 19.342 -6.699 1.00 94.25 167 LYS A CA 1
ATOM 1340 C C . LYS A 1 167 ? -3.095 17.915 -6.165 1.00 94.25 167 LYS A C 1
ATOM 1342 O O . LYS A 1 167 ? -2.081 17.270 -6.431 1.00 94.25 167 LYS A O 1
ATOM 1347 N N . ASP A 1 168 ? -4.121 17.432 -5.478 1.00 94.94 168 ASP A N 1
ATOM 1348 C CA . ASP A 1 168 ? -4.171 16.114 -4.860 1.00 94.94 168 ASP A CA 1
ATOM 1349 C C . ASP A 1 168 ? -5.049 15.169 -5.687 1.00 94.94 168 ASP A C 1
ATOM 1351 O O . ASP A 1 168 ? -6.121 15.528 -6.178 1.00 94.94 168 ASP A O 1
ATOM 1355 N N . ALA A 1 169 ? -4.576 13.938 -5.834 1.00 96.75 169 ALA A N 1
ATOM 1356 C CA . ALA A 1 169 ? -5.345 12.810 -6.330 1.00 96.75 169 ALA A CA 1
ATOM 1357 C C . ALA A 1 169 ? -5.176 11.629 -5.375 1.00 96.75 169 ALA A C 1
ATOM 1359 O O . ALA A 1 169 ? -4.197 11.554 -4.628 1.00 96.75 169 ALA A O 1
ATOM 1360 N N . PHE A 1 170 ? -6.122 10.705 -5.403 1.00 97.00 170 PHE A N 1
ATOM 1361 C CA . PHE A 1 170 ? -6.158 9.542 -4.538 1.00 97.00 170 PHE A CA 1
ATOM 1362 C C . PHE A 1 170 ? -6.158 8.274 -5.374 1.00 97.00 170 PHE A C 1
ATOM 1364 O O . PHE A 1 170 ? -6.877 8.174 -6.363 1.00 97.00 170 PHE A O 1
ATOM 1371 N N . ILE A 1 171 ? -5.334 7.314 -4.966 1.00 97.00 171 ILE A N 1
ATOM 1372 C CA . ILE A 1 171 ? -5.309 5.967 -5.535 1.00 97.00 171 ILE A CA 1
ATOM 1373 C C . ILE A 1 171 ? -5.832 5.016 -4.470 1.00 97.00 171 ILE A C 1
ATOM 1375 O O . ILE A 1 171 ? -5.306 4.999 -3.352 1.00 97.00 171 ILE A O 1
ATOM 1379 N N . VAL A 1 172 ? -6.825 4.210 -4.832 1.00 97.19 172 VAL A N 1
ATOM 1380 C CA . VAL A 1 172 ? -7.360 3.154 -3.978 1.00 97.19 172 VAL A CA 1
ATOM 1381 C C . VAL A 1 172 ? -6.886 1.796 -4.474 1.00 97.19 172 VAL A C 1
ATOM 1383 O O . VAL A 1 172 ? -7.043 1.453 -5.644 1.00 97.19 172 VAL A O 1
ATOM 1386 N N . THR A 1 173 ? -6.323 1.007 -3.567 1.00 95.44 173 THR A N 1
ATOM 1387 C CA . THR A 1 173 ? -5.850 -0.365 -3.825 1.00 95.44 173 THR A CA 1
ATOM 1388 C C . THR A 1 173 ? -6.399 -1.306 -2.750 1.00 95.44 173 THR A C 1
ATOM 1390 O O . THR A 1 173 ? -6.837 -0.822 -1.700 1.00 95.44 173 THR A O 1
ATOM 1393 N N . PRO A 1 174 ? -6.399 -2.636 -2.956 1.00 94.81 174 PRO A N 1
ATOM 1394 C CA . PRO A 1 174 ? -6.664 -3.577 -1.872 1.00 94.81 174 PRO A CA 1
ATOM 1395 C C . PRO A 1 174 ? -5.736 -3.327 -0.675 1.00 94.81 174 PRO A C 1
ATOM 1397 O O . PRO A 1 174 ? -4.649 -2.767 -0.824 1.00 94.81 174 PRO A O 1
ATOM 1400 N N . PHE A 1 175 ? -6.137 -3.741 0.526 1.00 95.19 175 PHE A N 1
ATOM 1401 C CA . PHE A 1 175 ? -5.250 -3.643 1.682 1.00 95.19 175 PHE A CA 1
ATOM 1402 C C . PHE A 1 175 ? -4.139 -4.700 1.608 1.00 95.19 175 PHE A C 1
ATOM 1404 O O . PHE A 1 175 ? -4.353 -5.872 1.911 1.00 95.19 175 PHE A O 1
ATOM 1411 N N . LEU A 1 176 ? -2.948 -4.274 1.191 1.00 94.50 176 LEU A N 1
ATOM 1412 C CA . LEU A 1 176 ? -1.772 -5.126 1.024 1.00 94.50 176 LEU A CA 1
ATOM 1413 C C . LEU A 1 176 ? -0.844 -5.052 2.243 1.00 94.50 176 LEU A C 1
ATOM 1415 O O . LEU A 1 176 ? -0.741 -4.006 2.896 1.00 94.50 176 LEU A O 1
ATOM 1419 N N . ARG A 1 177 ? -0.129 -6.151 2.504 1.00 93.25 177 ARG A N 1
ATOM 1420 C CA . ARG A 1 177 ? 0.940 -6.265 3.515 1.00 93.25 177 ARG A CA 1
ATOM 1421 C C . ARG A 1 177 ? 2.293 -6.491 2.845 1.00 93.25 177 ARG A C 1
ATOM 1423 O O . ARG A 1 177 ? 2.350 -6.716 1.640 1.00 93.25 177 ARG A O 1
ATOM 1430 N N . SER A 1 178 ? 3.385 -6.416 3.607 1.00 93.31 178 SER A N 1
ATOM 1431 C CA . SER A 1 178 ? 4.730 -6.705 3.092 1.00 93.31 178 SER A CA 1
ATOM 1432 C C . SER A 1 178 ? 4.775 -8.138 2.596 1.00 93.31 178 SER A C 1
ATOM 1434 O O . SER A 1 178 ? 4.209 -9.001 3.257 1.00 93.31 178 SER A O 1
ATOM 1436 N N . ALA A 1 179 ? 5.466 -8.407 1.486 1.00 94.81 179 ALA A N 1
ATOM 1437 C CA . ALA A 1 179 ? 5.570 -9.750 0.906 1.00 94.81 179 ALA A CA 1
ATOM 1438 C C . ALA A 1 179 ? 6.061 -10.827 1.906 1.00 94.81 179 ALA A C 1
ATOM 1440 O O . ALA A 1 179 ? 5.695 -11.998 1.793 1.00 94.81 179 ALA A O 1
ATOM 1441 N N . ASP A 1 180 ? 6.851 -10.420 2.900 1.00 92.12 180 ASP A N 1
ATOM 1442 C CA . ASP A 1 180 ? 7.412 -11.230 3.983 1.00 92.12 180 ASP A CA 1
ATOM 1443 C C . ASP A 1 180 ? 6.615 -11.158 5.301 1.00 92.12 180 ASP A C 1
ATOM 1445 O O . ASP A 1 180 ? 7.099 -11.615 6.335 1.00 92.12 180 ASP A O 1
ATOM 1449 N N . SER A 1 181 ? 5.399 -10.602 5.285 1.00 90.56 181 SER A N 1
ATOM 1450 C CA . SER A 1 181 ? 4.505 -10.518 6.442 1.00 90.56 181 SER A CA 1
ATOM 1451 C C . SER A 1 181 ? 3.139 -11.133 6.112 1.00 90.56 181 SER A C 1
ATOM 1453 O O . SER A 1 181 ? 2.346 -10.520 5.390 1.00 90.56 181 SER A O 1
ATOM 1455 N N . PRO A 1 182 ? 2.832 -12.342 6.621 1.00 91.75 182 PRO A N 1
ATOM 1456 C CA . PRO A 1 182 ? 3.615 -13.143 7.577 1.00 91.75 182 PRO A CA 1
ATOM 1457 C C . PRO A 1 182 ? 4.948 -13.684 7.021 1.00 91.75 182 PRO A C 1
ATOM 1459 O O . PRO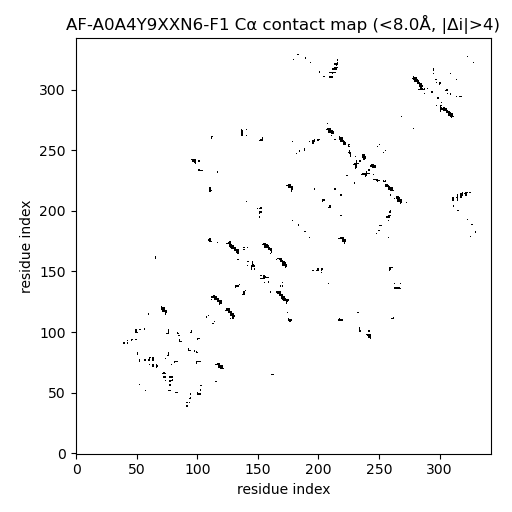 A 1 182 ? 5.078 -13.804 5.803 1.00 91.75 182 PRO A O 1
ATOM 1462 N N . PRO A 1 183 ? 5.922 -14.078 7.865 1.00 91.81 183 PRO A N 1
ATOM 1463 C CA . PRO A 1 183 ? 7.196 -14.644 7.405 1.00 91.81 183 PRO A CA 1
ATOM 1464 C C . PRO A 1 183 ? 7.028 -15.842 6.462 1.00 91.81 183 PRO A C 1
ATOM 1466 O O . PRO A 1 183 ? 6.043 -16.574 6.545 1.00 91.81 183 PRO A O 1
ATOM 1469 N N . PHE A 1 184 ? 7.979 -16.051 5.548 1.00 92.06 184 PHE A N 1
ATOM 1470 C CA . PHE A 1 184 ? 8.018 -17.254 4.704 1.00 92.06 184 PHE A CA 1
ATOM 1471 C C . PHE A 1 184 ? 8.227 -18.507 5.559 1.00 92.06 184 PHE A C 1
ATOM 1473 O O . PHE A 1 184 ? 9.138 -18.547 6.386 1.00 92.06 184 PHE A O 1
ATOM 1480 N N . GLU A 1 185 ? 7.396 -19.531 5.354 1.00 90.50 185 GLU A N 1
ATOM 1481 C CA . GLU A 1 185 ? 7.464 -20.787 6.111 1.00 90.50 185 GLU A CA 1
ATOM 1482 C C . GLU A 1 185 ? 8.284 -21.850 5.373 1.00 90.50 185 GLU A C 1
ATOM 1484 O O . GLU A 1 185 ? 8.801 -22.782 5.993 1.00 90.50 185 GLU A O 1
ATOM 1489 N N . SER A 1 186 ? 8.398 -21.736 4.046 1.00 90.56 186 SER A N 1
ATOM 1490 C CA . SER A 1 186 ? 9.074 -22.730 3.216 1.00 90.56 186 SER A CA 1
ATOM 1491 C C . SER A 1 186 ? 9.756 -22.144 1.979 1.00 90.56 186 SER A C 1
ATOM 1493 O O . SER A 1 186 ? 9.496 -21.009 1.586 1.00 90.56 186 SER A O 1
ATOM 1495 N N . VAL A 1 187 ? 10.640 -22.933 1.357 1.00 91.44 187 VAL A N 1
ATOM 1496 C CA . VAL A 1 187 ? 11.280 -22.569 0.080 1.00 91.44 187 VAL A CA 1
ATOM 1497 C C . VAL A 1 187 ? 10.241 -22.439 -1.035 1.00 91.44 187 VAL A C 1
ATOM 1499 O O . VAL A 1 187 ? 10.384 -21.565 -1.881 1.00 91.44 187 VAL A O 1
ATOM 1502 N N . ASP A 1 188 ? 9.170 -23.235 -0.998 1.00 92.38 188 ASP A N 1
ATOM 1503 C CA . ASP A 1 188 ? 8.080 -23.143 -1.976 1.00 92.38 188 ASP A CA 1
ATOM 1504 C C . ASP A 1 188 ? 7.413 -21.757 -1.925 1.00 92.38 188 ASP A C 1
ATOM 1506 O O . ASP A 1 188 ? 7.158 -21.167 -2.969 1.00 92.38 188 ASP A O 1
ATOM 1510 N N . ASP A 1 189 ? 7.227 -21.188 -0.726 1.00 93.62 189 ASP A N 1
ATOM 1511 C CA . ASP A 1 189 ? 6.679 -19.835 -0.555 1.00 93.62 189 ASP A CA 1
ATOM 1512 C C . ASP A 1 189 ? 7.586 -18.766 -1.192 1.00 93.62 189 ASP A C 1
ATOM 1514 O O . ASP A 1 189 ? 7.113 -17.767 -1.733 1.00 93.62 189 ASP A O 1
ATOM 1518 N N . ILE A 1 190 ? 8.906 -18.958 -1.090 1.00 94.38 190 ILE A N 1
ATOM 1519 C CA . ILE A 1 190 ? 9.913 -18.053 -1.658 1.00 94.38 190 ILE A CA 1
ATOM 1520 C C . ILE A 1 190 ? 9.886 -18.125 -3.185 1.00 94.38 190 ILE A C 1
ATOM 1522 O O . ILE A 1 190 ? 9.945 -17.086 -3.843 1.00 94.38 190 ILE A O 1
ATOM 1526 N N . LEU A 1 191 ? 9.807 -19.337 -3.739 1.00 95.00 191 LEU A N 1
ATOM 1527 C CA . LEU A 1 191 ? 9.769 -19.559 -5.182 1.00 95.00 191 LEU A CA 1
ATOM 1528 C C . LEU A 1 191 ? 8.478 -19.003 -5.797 1.00 95.00 191 LEU A C 1
ATOM 1530 O O . LEU A 1 191 ? 8.571 -18.266 -6.773 1.00 95.00 191 LEU A O 1
ATOM 1534 N N . ASP A 1 192 ? 7.320 -19.259 -5.180 1.00 95.31 192 ASP A N 1
ATOM 1535 C CA . ASP A 1 192 ? 6.019 -18.714 -5.607 1.00 95.31 192 ASP A CA 1
ATOM 1536 C C . ASP A 1 192 ? 6.016 -17.174 -5.586 1.00 95.31 192 ASP A C 1
ATOM 1538 O O . ASP A 1 192 ? 5.663 -16.521 -6.568 1.00 95.31 192 ASP A O 1
ATOM 1542 N N . CYS A 1 193 ? 6.518 -16.573 -4.502 1.00 95.88 193 CYS A N 1
ATOM 1543 C CA . CYS A 1 193 ? 6.696 -15.123 -4.407 1.00 95.88 193 CYS A CA 1
ATOM 1544 C C . CYS A 1 193 ? 7.619 -14.574 -5.508 1.00 95.88 193 CYS A C 1
ATOM 1546 O O . CYS A 1 193 ? 7.301 -13.574 -6.156 1.00 95.88 193 CYS A O 1
ATOM 1548 N N . GLY A 1 194 ? 8.765 -15.225 -5.734 1.00 96.69 194 GLY A N 1
ATOM 1549 C CA . GLY A 1 194 ? 9.732 -14.822 -6.752 1.00 96.69 194 GLY A CA 1
ATOM 1550 C C . GLY A 1 194 ? 9.167 -14.883 -8.171 1.00 96.69 194 GLY A C 1
ATOM 1551 O O . GLY A 1 194 ? 9.350 -13.935 -8.936 1.00 96.69 194 GLY A O 1
ATOM 1552 N N . GLU A 1 195 ? 8.456 -15.960 -8.506 1.00 96.62 195 GLU A N 1
ATOM 1553 C CA . GLU A 1 195 ? 7.820 -16.166 -9.811 1.00 96.62 195 GLU A CA 1
ATOM 1554 C C . GLU A 1 195 ? 6.754 -15.098 -10.083 1.00 96.62 195 GLU A C 1
ATOM 1556 O O . GLU A 1 195 ? 6.876 -14.350 -11.055 1.00 96.62 195 GLU A O 1
ATOM 1561 N N . GLN A 1 196 ? 5.792 -14.915 -9.172 1.00 96.94 196 GLN A N 1
ATOM 1562 C CA . GLN A 1 196 ? 4.728 -13.918 -9.334 1.00 96.94 196 GLN A CA 1
ATOM 1563 C C . GLN A 1 196 ? 5.268 -12.481 -9.450 1.00 96.94 196 GLN A C 1
ATOM 1565 O O . GLN A 1 196 ? 4.743 -11.665 -10.213 1.00 96.94 196 GLN A O 1
ATOM 1570 N N . LEU A 1 197 ? 6.335 -12.140 -8.717 1.00 97.38 197 LEU A N 1
ATOM 1571 C CA . LEU A 1 197 ? 6.950 -10.811 -8.791 1.00 97.38 197 LEU A CA 1
ATOM 1572 C C . LEU A 1 197 ? 7.740 -10.593 -10.092 1.00 97.38 197 LEU A C 1
ATOM 1574 O O . LEU A 1 197 ? 7.767 -9.472 -10.607 1.00 97.38 197 LEU A O 1
ATOM 1578 N N . LEU A 1 198 ? 8.349 -11.641 -10.655 1.00 97.44 198 LEU A N 1
ATOM 1579 C CA . LEU A 1 198 ? 8.961 -11.582 -11.986 1.00 97.44 198 LEU A CA 1
ATOM 1580 C C . LEU A 1 198 ? 7.898 -11.424 -13.076 1.00 97.44 198 LEU A C 1
ATOM 1582 O O . LEU A 1 198 ? 8.064 -10.594 -13.970 1.00 97.44 198 LEU A O 1
ATOM 1586 N N . GLU A 1 199 ? 6.784 -12.147 -12.975 1.00 96.56 199 GLU A N 1
ATOM 1587 C CA . GLU A 1 199 ? 5.639 -11.977 -13.872 1.00 96.56 199 GLU A CA 1
ATOM 1588 C C . GLU A 1 199 ? 5.049 -10.565 -13.785 1.00 96.56 199 GLU A C 1
ATOM 1590 O O . GLU A 1 199 ? 4.753 -9.958 -14.818 1.00 96.56 199 GLU A O 1
ATOM 1595 N N . ASN A 1 200 ? 4.953 -10.004 -12.572 1.00 95.94 200 ASN A N 1
ATOM 1596 C CA . ASN A 1 200 ? 4.572 -8.606 -12.372 1.00 95.94 200 ASN A CA 1
ATOM 1597 C C . ASN A 1 200 ? 5.495 -7.657 -13.128 1.00 95.94 200 ASN A C 1
ATOM 1599 O O . ASN A 1 200 ? 5.038 -6.738 -13.812 1.00 95.94 200 ASN A O 1
ATOM 1603 N N . LEU A 1 201 ? 6.805 -7.883 -13.029 1.00 96.19 201 LEU A N 1
ATOM 1604 C CA . LEU A 1 201 ? 7.778 -7.039 -13.699 1.00 96.19 201 LEU A CA 1
ATOM 1605 C C . LEU A 1 201 ? 7.652 -7.124 -15.225 1.00 96.19 201 LEU A C 1
ATOM 1607 O O . LEU A 1 201 ? 7.644 -6.091 -15.896 1.00 96.19 201 LEU A O 1
ATOM 1611 N N . VAL A 1 202 ? 7.470 -8.332 -15.767 1.00 95.00 202 VAL A N 1
ATOM 1612 C CA . VAL A 1 202 ? 7.211 -8.546 -17.199 1.00 95.00 202 VAL A CA 1
ATOM 1613 C C . VAL A 1 202 ? 5.942 -7.814 -17.640 1.00 95.00 202 VAL A C 1
ATOM 1615 O O . VAL A 1 202 ? 5.961 -7.135 -18.669 1.00 95.00 202 VAL A O 1
ATOM 1618 N N . ALA A 1 203 ? 4.859 -7.888 -16.863 1.00 93.75 203 ALA A N 1
ATOM 1619 C CA . ALA A 1 203 ? 3.601 -7.214 -17.176 1.00 93.75 203 ALA A CA 1
ATOM 1620 C C . ALA A 1 203 ? 3.742 -5.680 -17.183 1.00 93.75 203 ALA A C 1
ATOM 1622 O O . ALA A 1 203 ? 3.231 -5.014 -18.089 1.00 93.75 203 ALA A O 1
ATOM 1623 N N . LEU A 1 204 ? 4.481 -5.111 -16.224 1.00 93.69 204 LEU A N 1
ATOM 1624 C CA . LEU A 1 204 ? 4.793 -3.678 -16.191 1.00 93.69 204 LEU A CA 1
ATOM 1625 C C . LEU A 1 204 ? 5.631 -3.258 -17.405 1.00 93.69 204 LEU A C 1
ATOM 1627 O O . LEU A 1 204 ? 5.289 -2.296 -18.102 1.00 93.69 204 LEU A O 1
ATOM 1631 N N . HIS A 1 205 ? 6.691 -4.008 -17.711 1.00 93.25 205 HIS A N 1
ATOM 1632 C CA . HIS A 1 205 ? 7.573 -3.728 -18.846 1.00 93.25 205 HIS A CA 1
ATOM 1633 C C . HIS A 1 205 ? 6.830 -3.851 -20.181 1.00 93.25 205 HIS A C 1
ATOM 1635 O O . HIS A 1 205 ? 7.018 -3.021 -21.072 1.00 93.25 205 HIS A O 1
ATOM 1641 N N . ALA A 1 206 ? 5.900 -4.804 -20.303 1.00 90.56 206 ALA A N 1
ATOM 1642 C CA . ALA A 1 206 ? 5.026 -4.952 -21.465 1.00 90.56 206 ALA A CA 1
ATOM 1643 C C . ALA A 1 206 ? 4.070 -3.761 -21.663 1.00 90.56 206 ALA A C 1
ATOM 1645 O O . ALA A 1 206 ? 3.664 -3.496 -22.795 1.00 90.56 206 ALA A O 1
ATOM 1646 N N . LYS A 1 207 ? 3.747 -3.010 -20.603 1.00 89.56 207 LYS A N 1
ATOM 1647 C CA . LYS A 1 207 ? 2.997 -1.739 -20.658 1.00 89.56 207 LYS A CA 1
ATOM 1648 C C . LYS A 1 207 ? 3.906 -0.514 -20.857 1.00 89.56 207 LYS A C 1
ATOM 1650 O O . LYS A 1 207 ? 3.439 0.626 -20.859 1.00 89.56 207 LYS A O 1
ATOM 1655 N N . GLY A 1 208 ? 5.210 -0.738 -21.039 1.00 91.12 208 GLY A N 1
ATOM 1656 C CA . GLY A 1 208 ? 6.218 0.311 -21.165 1.00 91.12 208 GLY A CA 1
ATOM 1657 C C . GLY A 1 208 ? 6.477 1.054 -19.855 1.00 91.12 208 GLY A C 1
ATOM 1658 O O . GLY A 1 208 ? 6.975 2.178 -19.896 1.00 91.12 208 GLY A O 1
ATOM 1659 N N . ILE A 1 209 ? 6.118 0.470 -18.709 1.00 92.62 209 ILE A N 1
ATOM 1660 C CA . ILE A 1 209 ? 6.307 1.065 -17.386 1.00 92.62 209 ILE A CA 1
ATOM 1661 C C . ILE A 1 209 ? 7.621 0.554 -16.799 1.00 92.62 209 ILE A C 1
ATOM 1663 O O . ILE A 1 209 ? 7.806 -0.650 -16.659 1.00 92.62 209 ILE A O 1
ATOM 1667 N N . ALA A 1 210 ? 8.513 1.470 -16.427 1.00 94.00 210 ALA A N 1
ATOM 1668 C CA . ALA A 1 210 ? 9.702 1.169 -15.636 1.00 94.00 210 ALA A CA 1
ATOM 1669 C C . ALA A 1 210 ? 9.555 1.778 -14.238 1.00 94.00 210 ALA A C 1
ATOM 1671 O O . ALA A 1 210 ? 9.278 2.974 -14.102 1.00 94.00 210 ALA A O 1
ATOM 1672 N N . HIS A 1 211 ? 9.749 0.978 -13.194 1.00 94.31 211 HIS A N 1
ATOM 1673 C CA . HIS A 1 211 ? 9.531 1.380 -11.804 1.00 94.31 211 HIS A CA 1
ATOM 1674 C C . HIS A 1 211 ? 10.672 2.259 -11.263 1.00 94.31 211 HIS A C 1
ATOM 1676 O O . HIS A 1 211 ? 10.447 3.235 -10.539 1.00 94.31 211 HIS A O 1
ATOM 1682 N N . ARG A 1 212 ? 11.911 1.915 -11.624 1.00 92.25 212 ARG A N 1
ATOM 1683 C CA . ARG A 1 212 ? 13.200 2.568 -11.330 1.00 92.25 212 ARG A CA 1
ATOM 1684 C C . ARG A 1 212 ? 13.605 2.641 -9.864 1.00 92.25 212 ARG A C 1
ATOM 1686 O O . ARG A 1 212 ? 14.611 3.263 -9.524 1.00 92.25 212 ARG A O 1
ATOM 1693 N N . SER A 1 213 ? 12.815 2.060 -8.969 1.00 90.00 213 SER A N 1
ATOM 1694 C CA . SER A 1 213 ? 13.030 2.219 -7.534 1.00 90.00 213 SER A CA 1
ATOM 1695 C C . SER A 1 213 ? 12.472 1.072 -6.700 1.00 90.00 213 SER A C 1
ATOM 1697 O O . SER A 1 213 ? 12.073 1.294 -5.553 1.00 90.00 213 SER A O 1
ATOM 1699 N N . ILE A 1 214 ? 12.487 -0.147 -7.226 1.00 93.56 214 ILE A N 1
ATOM 1700 C CA . ILE A 1 214 ? 12.061 -1.330 -6.478 1.00 93.56 214 ILE A CA 1
ATOM 1701 C C . ILE A 1 214 ? 12.968 -1.512 -5.251 1.00 93.56 214 ILE A C 1
ATOM 1703 O O . ILE A 1 214 ? 14.196 -1.407 -5.327 1.00 93.56 214 ILE A O 1
ATOM 1707 N N . THR A 1 215 ? 12.358 -1.726 -4.090 1.00 91.38 215 THR A N 1
ATOM 1708 C CA . THR A 1 215 ? 13.000 -2.224 -2.870 1.00 91.38 215 THR A CA 1
ATOM 1709 C C . THR A 1 215 ? 12.152 -3.343 -2.284 1.00 91.38 215 THR A C 1
ATOM 1711 O O . THR A 1 215 ? 10.993 -3.490 -2.644 1.00 91.38 215 THR A O 1
ATOM 1714 N N . MET A 1 216 ? 12.684 -4.076 -1.303 1.00 90.38 216 MET A N 1
ATOM 1715 C CA . MET A 1 216 ? 11.901 -5.059 -0.541 1.00 90.38 216 MET A CA 1
ATOM 1716 C C . MET A 1 216 ? 10.615 -4.466 0.070 1.00 90.38 216 MET A C 1
ATOM 1718 O O . MET A 1 216 ? 9.626 -5.170 0.190 1.00 90.38 216 MET A O 1
ATOM 1722 N N . ARG A 1 217 ? 10.595 -3.165 0.409 1.00 88.88 217 ARG A N 1
ATOM 1723 C CA . ARG A 1 217 ? 9.398 -2.489 0.953 1.00 88.88 217 ARG A CA 1
ATOM 1724 C C . ARG A 1 217 ? 8.319 -2.207 -0.094 1.00 88.88 217 ARG A C 1
ATOM 1726 O O . ARG A 1 217 ? 7.237 -1.770 0.269 1.00 88.88 217 ARG A O 1
ATOM 1733 N N . ASP A 1 218 ? 8.648 -2.381 -1.366 1.00 93.38 218 ASP A N 1
ATOM 1734 C CA . ASP A 1 218 ? 7.741 -2.183 -2.495 1.00 93.38 218 ASP A CA 1
ATOM 1735 C C . ASP A 1 218 ? 7.207 -3.530 -3.017 1.00 93.38 218 ASP A C 1
ATOM 1737 O O . ASP A 1 218 ? 6.481 -3.563 -4.006 1.00 93.38 218 ASP A O 1
ATOM 1741 N N . LEU A 1 219 ? 7.569 -4.638 -2.355 1.00 95.38 219 LEU A N 1
ATOM 1742 C CA . LEU A 1 219 ? 7.045 -5.975 -2.610 1.00 95.38 219 LEU A CA 1
ATOM 1743 C C . LEU A 1 219 ? 5.936 -6.247 -1.597 1.00 95.38 219 LEU A C 1
ATOM 1745 O O . LEU A 1 219 ? 6.173 -6.253 -0.385 1.00 95.38 219 LEU A O 1
ATOM 1749 N N . ALA A 1 220 ? 4.727 -6.453 -2.096 1.00 95.50 220 ALA A N 1
ATOM 1750 C CA . ALA A 1 220 ? 3.534 -6.583 -1.279 1.00 95.50 220 ALA A CA 1
ATOM 1751 C C . ALA A 1 220 ? 2.793 -7.885 -1.582 1.00 95.50 220 ALA A C 1
ATOM 1753 O O . ALA A 1 220 ? 2.974 -8.467 -2.651 1.00 95.50 220 ALA A O 1
ATOM 1754 N N . LEU A 1 221 ? 1.939 -8.322 -0.658 1.00 95.25 221 LEU A N 1
ATOM 1755 C CA . LEU A 1 221 ? 1.014 -9.432 -0.869 1.00 95.25 221 LEU A CA 1
ATOM 1756 C C . LEU A 1 221 ? -0.408 -9.072 -0.424 1.00 95.25 221 LEU A C 1
ATOM 1758 O O . LEU A 1 221 ? -0.597 -8.315 0.535 1.00 95.25 221 LEU A O 1
ATOM 1762 N N . ASP A 1 222 ? -1.408 -9.632 -1.104 1.00 94.88 222 ASP A N 1
ATOM 1763 C CA . ASP A 1 222 ? -2.781 -9.665 -0.595 1.00 94.88 222 ASP A CA 1
ATOM 1764 C C . ASP A 1 222 ? -2.902 -10.781 0.445 1.00 94.88 222 ASP A C 1
ATOM 1766 O O . ASP A 1 222 ? -2.983 -11.967 0.118 1.00 94.88 222 ASP A O 1
ATOM 1770 N N . ALA A 1 223 ? -2.867 -10.387 1.718 1.00 94.94 223 ALA A N 1
ATOM 1771 C CA . ALA A 1 223 ? -2.910 -11.313 2.841 1.00 94.94 223 ALA A CA 1
ATOM 1772 C C . ALA A 1 223 ? -4.331 -11.757 3.205 1.00 94.94 223 ALA A C 1
ATOM 1774 O O . ALA A 1 223 ? -4.478 -12.611 4.075 1.00 94.94 223 ALA A O 1
ATOM 1775 N N . SER A 1 224 ? -5.379 -11.213 2.577 1.00 94.38 224 SER A N 1
ATOM 1776 C CA . SER A 1 224 ? -6.761 -11.554 2.933 1.00 94.38 224 SER A CA 1
ATOM 1777 C C . SER A 1 224 ? -7.065 -13.064 2.902 1.00 94.38 224 SER A C 1
ATOM 1779 O O . SER A 1 224 ? -7.714 -13.529 3.843 1.00 94.38 224 SER A O 1
ATOM 1781 N N . PRO A 1 225 ? -6.530 -13.886 1.967 1.00 95.69 225 PRO A N 1
ATOM 1782 C CA . PRO A 1 225 ? -6.753 -15.335 1.985 1.00 95.69 225 PRO A CA 1
ATOM 1783 C C . PRO A 1 225 ? -6.104 -16.046 3.183 1.00 95.69 225 PRO A C 1
ATOM 1785 O O . PRO A 1 225 ? -6.557 -17.119 3.580 1.00 95.69 225 PRO A O 1
ATOM 1788 N N . LEU A 1 226 ? -5.059 -15.458 3.778 1.00 96.44 226 LEU A N 1
ATOM 1789 C CA . LEU A 1 226 ? -4.391 -16.006 4.962 1.00 96.44 226 LEU A CA 1
ATOM 1790 C C . LEU A 1 226 ? -5.191 -15.758 6.247 1.00 96.44 226 LEU A C 1
ATOM 1792 O O . LEU A 1 226 ? -4.938 -16.420 7.249 1.00 96.44 226 LEU A O 1
ATOM 1796 N N . TYR A 1 227 ? -6.161 -14.843 6.229 1.00 96.00 227 TYR A N 1
ATOM 1797 C CA . TYR A 1 227 ? -6.938 -14.443 7.401 1.00 96.00 227 TYR A CA 1
ATOM 1798 C C . TYR A 1 227 ? -8.443 -14.509 7.102 1.00 96.00 227 TYR A C 1
ATOM 1800 O O . TYR A 1 227 ? -9.072 -13.477 6.868 1.00 96.00 227 TYR A O 1
ATOM 1808 N N . PRO A 1 228 ? -9.066 -15.701 7.158 1.00 94.50 228 PRO A N 1
ATOM 1809 C CA . PRO A 1 228 ? -10.489 -15.867 6.839 1.00 94.50 228 PRO A CA 1
ATOM 1810 C C . PRO A 1 228 ? -11.438 -15.025 7.705 1.00 94.50 228 PRO A C 1
ATOM 1812 O O . PRO A 1 228 ? -12.533 -14.680 7.274 1.00 94.50 228 PRO A O 1
ATOM 1815 N N . GLN A 1 229 ? -11.020 -14.702 8.931 1.00 95.12 229 GLN A N 1
ATOM 1816 C CA . GLN A 1 229 ? -11.768 -13.874 9.888 1.00 95.12 229 GLN A CA 1
ATOM 1817 C C . GLN A 1 229 ? -11.373 -12.386 9.810 1.00 95.12 229 GLN A C 1
ATOM 1819 O O . GLN A 1 229 ? -11.875 -11.561 10.570 1.00 95.12 229 GLN A O 1
ATOM 1824 N N . GLY A 1 230 ? -10.476 -12.039 8.884 1.00 94.69 230 GLY A N 1
ATOM 1825 C CA . GLY A 1 230 ? -9.855 -10.729 8.769 1.00 94.69 230 GLY A CA 1
ATOM 1826 C C . GLY A 1 230 ? -8.726 -10.501 9.774 1.00 94.69 230 GLY A C 1
ATOM 1827 O O . GLY A 1 230 ? -8.413 -11.340 10.618 1.00 94.69 230 GLY A O 1
ATOM 1828 N N . PHE A 1 231 ? -8.115 -9.330 9.652 1.00 95.00 231 PHE A N 1
ATOM 1829 C CA . PHE A 1 231 ? -7.086 -8.815 10.548 1.00 95.00 231 PHE A CA 1
ATOM 1830 C C . PHE A 1 231 ? -7.254 -7.301 10.678 1.00 95.00 231 PHE A C 1
ATOM 1832 O O . PHE A 1 231 ? -7.867 -6.661 9.814 1.00 95.00 231 PHE A O 1
ATOM 1839 N N . HIS A 1 232 ? -6.741 -6.722 11.758 1.00 95.12 232 HIS A N 1
ATOM 1840 C CA . HIS A 1 232 ? -6.783 -5.281 11.955 1.00 95.12 232 HIS A CA 1
ATOM 1841 C C . HIS A 1 232 ? -5.625 -4.584 11.205 1.00 95.12 232 HIS A C 1
ATOM 1843 O O . HIS A 1 232 ? -4.499 -5.071 11.224 1.00 95.12 232 HIS A O 1
ATOM 1849 N N . PRO A 1 233 ? -5.850 -3.430 10.549 1.00 92.62 233 PRO A N 1
ATOM 1850 C CA . PRO A 1 233 ? -4.840 -2.785 9.698 1.00 92.62 233 PRO A CA 1
ATOM 1851 C C . PRO A 1 233 ? -3.628 -2.214 10.456 1.00 92.62 233 PRO A C 1
ATOM 1853 O O . PRO A 1 233 ? -2.553 -2.107 9.878 1.00 92.62 233 PRO A O 1
ATOM 1856 N N . VAL A 1 234 ? -3.791 -1.846 11.734 1.00 90.62 234 VAL A N 1
ATOM 1857 C CA . VAL A 1 234 ? -2.695 -1.364 12.608 1.00 90.62 234 VAL A CA 1
ATOM 1858 C C . VAL A 1 234 ? -2.100 -2.464 13.497 1.00 90.62 234 VAL A C 1
ATOM 1860 O O . VAL A 1 234 ? -0.887 -2.630 13.523 1.00 90.62 234 VAL A O 1
ATOM 1863 N N . GLN A 1 235 ? -2.932 -3.193 14.251 1.00 91.00 235 GLN A N 1
ATOM 1864 C CA . GLN A 1 235 ? -2.537 -4.397 14.992 1.00 91.00 235 GLN A CA 1
ATOM 1865 C C . GLN A 1 235 ? -2.783 -5.643 14.139 1.00 91.00 235 GLN A C 1
ATOM 1867 O O . GLN A 1 235 ? -3.806 -6.309 14.263 1.00 91.00 235 GLN A O 1
ATOM 1872 N N . ASP A 1 236 ? -1.873 -5.905 13.208 1.00 89.75 236 ASP A N 1
ATOM 1873 C CA . ASP A 1 236 ? -2.019 -6.939 12.176 1.00 89.75 236 ASP A CA 1
ATOM 1874 C C . ASP A 1 236 ? -1.859 -8.388 12.684 1.00 89.75 236 ASP A C 1
ATOM 1876 O O . ASP A 1 236 ? -1.984 -9.344 11.910 1.00 89.75 236 ASP A O 1
ATOM 1880 N N . ASP A 1 237 ? -1.635 -8.545 13.988 1.00 91.38 237 ASP A N 1
ATOM 1881 C CA . ASP A 1 237 ? -1.673 -9.774 14.779 1.00 91.38 237 ASP A CA 1
ATOM 1882 C C . ASP A 1 237 ? -3.006 -9.981 15.526 1.00 91.38 237 ASP A C 1
ATOM 1884 O O . ASP A 1 237 ? -3.188 -11.001 16.194 1.00 91.38 237 ASP A O 1
ATOM 1888 N N . CYS A 1 238 ? -3.967 -9.068 15.362 1.00 95.38 238 CYS A N 1
ATOM 1889 C CA . CYS A 1 238 ? -5.314 -9.157 15.923 1.00 95.38 238 CYS A CA 1
ATOM 1890 C C . CYS A 1 238 ? -6.393 -9.269 14.834 1.00 95.38 238 CYS A C 1
ATOM 1892 O O . CYS A 1 238 ? -6.227 -8.824 13.695 1.00 95.38 238 CYS A O 1
ATOM 1894 N N . LEU A 1 239 ? -7.542 -9.839 15.203 1.00 96.62 239 LEU A N 1
ATOM 1895 C CA . LEU A 1 239 ? -8.795 -9.731 14.459 1.00 96.62 239 LEU A CA 1
ATOM 1896 C C . LEU A 1 239 ? -9.205 -8.256 14.298 1.00 96.62 239 LEU A C 1
ATOM 1898 O O . LEU A 1 239 ? -8.651 -7.385 14.968 1.00 96.62 239 LEU A O 1
ATOM 1902 N N . PRO A 1 240 ? -10.200 -7.940 13.445 1.00 95.88 240 PRO A N 1
ATOM 1903 C CA . PRO A 1 240 ? -10.632 -6.559 13.211 1.00 95.88 240 PRO A CA 1
ATOM 1904 C C . PRO A 1 240 ? -11.087 -5.762 14.447 1.00 95.88 240 PRO A C 1
ATOM 1906 O O . PRO A 1 240 ? -11.300 -4.563 14.318 1.00 95.88 240 PRO A O 1
ATOM 1909 N N . ASP A 1 241 ? -11.252 -6.395 15.612 1.00 94.75 241 ASP A N 1
ATOM 1910 C CA . ASP A 1 241 ? -11.527 -5.739 16.897 1.00 94.75 241 ASP A CA 1
ATOM 1911 C C . ASP A 1 241 ? -10.273 -5.140 17.570 1.00 94.75 241 ASP A C 1
ATOM 1913 O O . ASP A 1 241 ? -10.396 -4.439 18.571 1.00 94.75 241 ASP A O 1
ATOM 1917 N N . ALA A 1 242 ? -9.079 -5.404 17.024 1.00 93.62 242 ALA A N 1
ATOM 1918 C CA . ALA A 1 242 ? -7.775 -5.022 17.565 1.00 93.62 242 ALA A CA 1
ATOM 1919 C C . ALA A 1 242 ? -7.467 -5.544 18.981 1.00 93.62 242 ALA A C 1
ATOM 1921 O O . ALA A 1 242 ? -6.626 -4.974 19.682 1.00 93.62 242 ALA A O 1
ATOM 1922 N N . VAL A 1 243 ? -8.152 -6.597 19.428 1.00 93.56 243 VAL A N 1
ATOM 1923 C CA . VAL A 1 243 ? -7.986 -7.150 20.781 1.00 93.56 243 VAL A CA 1
ATOM 1924 C C . VAL A 1 243 ? -7.817 -8.657 20.735 1.00 93.56 243 VAL A C 1
ATOM 1926 O O . VAL A 1 243 ? -6.964 -9.191 21.440 1.00 93.56 243 VAL A O 1
ATOM 1929 N N . THR A 1 244 ? -8.604 -9.347 19.913 1.00 96.06 244 THR A N 1
ATOM 1930 C CA . THR A 1 244 ? -8.554 -10.802 19.826 1.00 96.06 244 THR A CA 1
ATOM 1931 C C . THR A 1 244 ? -7.374 -11.215 18.948 1.00 96.06 244 THR A C 1
ATOM 1933 O O . THR A 1 244 ? -7.383 -10.891 17.759 1.00 96.06 244 THR A O 1
ATOM 1936 N N . PRO A 1 245 ? -6.369 -11.944 19.467 1.00 96.12 245 PRO A N 1
ATOM 1937 C CA . PRO A 1 245 ? -5.239 -12.385 18.657 1.00 96.12 245 PRO A CA 1
ATOM 1938 C C . PRO A 1 245 ? -5.689 -13.283 17.503 1.00 96.12 245 PRO A C 1
ATOM 1940 O O . PRO A 1 245 ? -6.596 -14.105 17.652 1.00 96.12 245 PRO A O 1
ATOM 1943 N N . THR A 1 246 ? -5.021 -13.165 16.361 1.00 94.88 246 THR A N 1
ATOM 1944 C CA . THR A 1 246 ? -5.246 -14.012 15.187 1.00 94.88 246 THR A CA 1
ATOM 1945 C C . THR A 1 246 ? -3.931 -14.585 14.675 1.00 94.88 246 THR A C 1
ATOM 1947 O O . THR A 1 246 ? -2.842 -14.112 14.993 1.00 94.88 246 THR A O 1
ATOM 1950 N N . SER A 1 247 ? -4.009 -15.655 13.894 1.00 93.44 247 SER A N 1
ATOM 1951 C CA . SER A 1 247 ? -2.842 -16.281 13.278 1.00 93.44 247 SER A CA 1
ATOM 1952 C C . SER A 1 247 ? -3.130 -16.573 11.812 1.00 93.44 247 SER A C 1
ATOM 1954 O O 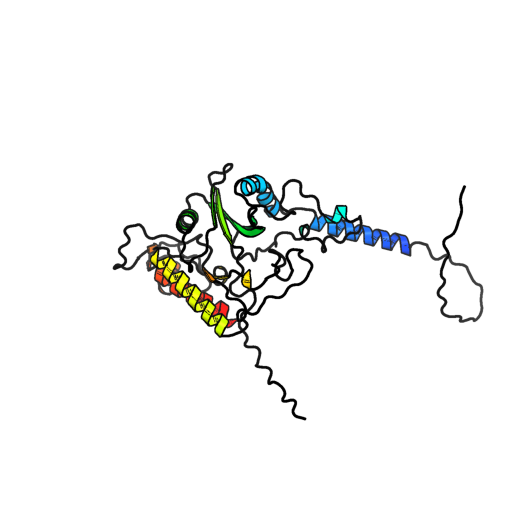. SER A 1 247 ? -4.225 -17.043 11.492 1.00 93.44 247 SER A O 1
ATOM 1956 N N . PRO A 1 248 ? -2.166 -16.305 10.918 1.00 95.19 248 PRO A N 1
ATOM 1957 C CA . PRO A 1 248 ? -2.345 -16.571 9.503 1.00 95.19 248 PRO A CA 1
ATOM 1958 C C . PRO A 1 248 ? -2.454 -18.073 9.240 1.00 95.19 248 PRO A C 1
ATOM 1960 O O . PRO A 1 248 ? -1.796 -18.893 9.884 1.00 95.19 248 PRO A O 1
ATOM 1963 N N . LEU A 1 249 ? -3.237 -18.436 8.229 1.00 95.31 249 LEU A N 1
ATOM 1964 C CA . LEU A 1 249 ? -3.100 -19.729 7.575 1.00 95.31 249 LEU A CA 1
ATOM 1965 C C . LEU A 1 249 ? -1.730 -19.821 6.896 1.00 95.31 249 LEU A C 1
ATOM 1967 O O . LEU A 1 249 ? -1.180 -18.826 6.434 1.00 95.31 249 LEU A O 1
ATOM 1971 N N . SER A 1 250 ? -1.211 -21.042 6.777 1.00 93.00 250 SER A N 1
ATOM 1972 C CA . SER A 1 250 ? -0.029 -21.294 5.953 1.00 93.00 250 SER A CA 1
ATOM 1973 C C . SER A 1 250 ? -0.307 -20.948 4.487 1.00 93.00 250 SER A C 1
ATOM 1975 O O . SER A 1 250 ? -1.380 -21.285 3.971 1.00 93.00 250 SER A O 1
ATOM 1977 N N . ARG A 1 251 ? 0.684 -20.387 3.781 1.00 93.62 251 ARG A N 1
ATOM 1978 C CA . ARG A 1 251 ? 0.614 -20.128 2.325 1.00 93.62 251 ARG A CA 1
ATOM 1979 C C . ARG A 1 251 ? 0.359 -21.394 1.498 1.00 93.62 251 ARG A C 1
ATOM 1981 O O . ARG A 1 251 ? -0.172 -21.334 0.398 1.00 93.62 251 ARG A O 1
ATOM 1988 N N . ARG A 1 252 ? 0.638 -22.576 2.056 1.00 88.81 252 ARG A N 1
ATOM 1989 C CA . ARG A 1 252 ? 0.293 -23.871 1.438 1.00 88.81 252 ARG A CA 1
ATOM 1990 C C . ARG A 1 252 ? -1.209 -24.152 1.412 1.00 88.81 252 ARG A C 1
ATOM 1992 O O . ARG A 1 252 ? -1.670 -24.968 0.621 1.00 88.81 252 ARG A O 1
ATOM 1999 N N . ARG A 1 253 ? -1.967 -23.539 2.325 1.00 90.06 253 ARG A N 1
ATOM 2000 C CA . ARG A 1 253 ? -3.413 -23.749 2.497 1.00 90.06 253 ARG A CA 1
ATOM 2001 C C . ARG A 1 253 ? -4.253 -22.661 1.838 1.00 90.06 253 ARG A C 1
ATOM 2003 O O . ARG A 1 253 ? -5.434 -22.894 1.604 1.00 90.06 253 ARG A O 1
ATOM 2010 N N . ALA A 1 254 ? -3.664 -21.507 1.540 1.00 91.88 254 ALA A N 1
ATOM 2011 C CA . ALA A 1 254 ? -4.331 -20.411 0.858 1.00 91.88 254 ALA A CA 1
ATOM 2012 C C . ALA A 1 254 ? -3.371 -19.751 -0.133 1.00 91.88 254 ALA A C 1
ATOM 2014 O O . ALA A 1 254 ? -2.279 -19.329 0.240 1.00 91.88 254 ALA A O 1
ATOM 2015 N N . ARG A 1 255 ? -3.799 -19.657 -1.395 1.00 89.50 255 ARG A N 1
ATOM 2016 C CA . ARG A 1 255 ? -3.036 -18.968 -2.438 1.00 89.50 255 ARG A CA 1
ATOM 2017 C C . ARG A 1 255 ? -3.076 -17.468 -2.178 1.00 89.50 255 ARG A C 1
ATOM 2019 O O . ARG A 1 255 ? -4.154 -16.916 -1.970 1.00 89.50 255 ARG A O 1
ATOM 2026 N N . VAL A 1 256 ? -1.910 -16.840 -2.206 1.00 94.31 256 VAL A N 1
ATOM 2027 C CA . VAL A 1 256 ? -1.746 -15.390 -2.085 1.00 94.31 256 VAL A CA 1
ATOM 2028 C C . VAL A 1 256 ? -1.275 -14.818 -3.410 1.00 94.31 256 VAL A C 1
ATOM 2030 O O . VAL A 1 256 ? -0.676 -15.526 -4.218 1.00 94.31 256 VAL A O 1
ATOM 2033 N N . SER A 1 257 ? -1.545 -13.534 -3.613 1.00 95.25 257 SER A N 1
ATOM 2034 C CA . SER A 1 257 ? -1.084 -12.800 -4.788 1.00 95.25 257 SER A CA 1
ATOM 2035 C C . SER A 1 257 ? -0.051 -11.764 -4.381 1.00 95.25 257 SER A C 1
ATOM 2037 O O . SER A 1 257 ? -0.272 -11.019 -3.420 1.00 95.25 257 SER A O 1
ATOM 2039 N N . TYR A 1 258 ? 1.057 -11.716 -5.115 1.00 96.06 258 TYR A N 1
ATOM 2040 C CA . TYR A 1 258 ? 2.153 -10.779 -4.889 1.00 96.06 258 TYR A CA 1
ATOM 2041 C C . TYR A 1 258 ? 2.168 -9.658 -5.924 1.00 96.06 258 TYR A C 1
ATOM 2043 O O . TYR A 1 258 ? 1.873 -9.871 -7.099 1.00 96.06 258 TYR A O 1
ATOM 2051 N N . TYR A 1 259 ? 2.562 -8.463 -5.487 1.00 95.94 259 TYR A N 1
ATOM 2052 C CA . TYR A 1 259 ? 2.546 -7.264 -6.318 1.00 95.94 259 TYR A CA 1
ATOM 2053 C C . TYR A 1 259 ? 3.777 -6.391 -6.091 1.00 95.94 259 TYR A C 1
ATOM 2055 O O . TYR A 1 259 ? 4.260 -6.247 -4.964 1.00 95.94 259 TYR A O 1
ATOM 2063 N N . ILE A 1 260 ? 4.236 -5.749 -7.166 1.00 96.31 260 ILE A N 1
ATOM 2064 C CA . ILE A 1 260 ? 5.158 -4.611 -7.087 1.00 96.31 260 ILE A CA 1
ATOM 2065 C C . ILE A 1 260 ? 4.318 -3.332 -6.989 1.00 96.31 260 ILE A C 1
ATOM 2067 O O . ILE A 1 260 ? 3.462 -3.083 -7.839 1.00 96.31 260 ILE A O 1
ATOM 2071 N N . ILE A 1 261 ? 4.562 -2.520 -5.961 1.00 94.06 261 ILE A N 1
ATOM 2072 C CA . ILE A 1 261 ? 3.757 -1.332 -5.633 1.00 94.06 261 ILE A CA 1
ATOM 2073 C C . ILE A 1 261 ? 4.613 -0.055 -5.552 1.00 94.06 261 ILE A C 1
ATOM 2075 O 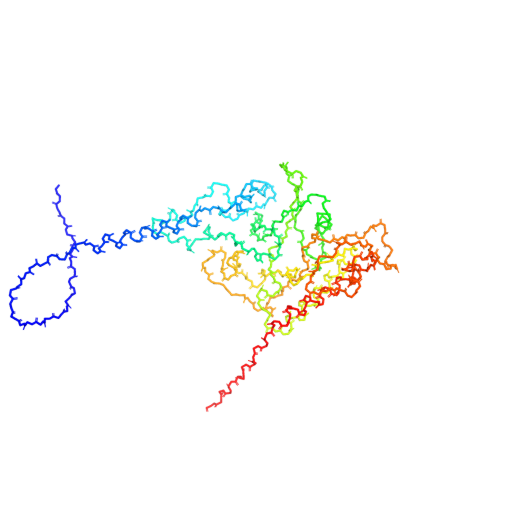O . ILE A 1 261 ? 5.827 -0.120 -5.633 1.00 94.06 261 ILE A O 1
ATOM 2079 N N . ASN A 1 262 ? 4.000 1.106 -5.278 1.00 89.94 262 ASN A N 1
ATOM 2080 C CA . ASN A 1 262 ? 4.671 2.411 -5.096 1.00 89.94 262 ASN A CA 1
ATOM 2081 C C . ASN A 1 262 ? 5.360 2.973 -6.359 1.00 89.94 262 ASN A C 1
ATOM 2083 O O . ASN A 1 262 ? 6.576 3.156 -6.422 1.00 89.94 262 ASN A O 1
ATOM 2087 N N . PHE A 1 263 ? 4.555 3.419 -7.322 1.00 92.38 263 PHE A N 1
ATOM 2088 C CA . PHE A 1 263 ? 5.010 3.962 -8.608 1.00 92.38 263 PHE A CA 1
ATOM 2089 C C . PHE A 1 263 ? 5.468 5.435 -8.567 1.00 92.38 263 PHE A C 1
ATOM 2091 O O . PHE A 1 263 ? 5.515 6.100 -9.601 1.00 92.38 263 PHE A O 1
ATOM 2098 N N . SER A 1 264 ? 5.846 5.975 -7.405 1.00 89.62 264 SER A N 1
ATOM 2099 C CA . SER A 1 264 ? 6.150 7.408 -7.234 1.00 89.62 264 SER A CA 1
ATOM 2100 C C . SER A 1 264 ? 7.325 7.909 -8.079 1.00 89.62 264 SER A C 1
ATOM 2102 O O . SER A 1 264 ? 7.397 9.088 -8.421 1.00 89.62 264 SER A O 1
ATOM 2104 N N . THR A 1 265 ? 8.266 7.024 -8.411 1.00 89.50 265 THR A N 1
ATOM 2105 C CA . THR A 1 265 ? 9.380 7.318 -9.326 1.00 89.50 265 THR A CA 1
ATOM 2106 C C . THR A 1 265 ? 9.242 6.596 -10.655 1.00 89.50 265 THR A C 1
ATOM 2108 O O . THR A 1 265 ? 10.162 6.666 -11.473 1.00 89.50 265 THR A O 1
ATOM 2111 N N . ALA A 1 266 ? 8.160 5.854 -10.861 1.00 92.50 266 ALA A N 1
ATOM 2112 C CA . ALA A 1 266 ? 7.979 5.115 -12.087 1.00 92.50 266 ALA A CA 1
ATOM 2113 C C . ALA A 1 266 ? 7.803 6.082 -13.256 1.00 92.50 266 ALA A C 1
ATOM 2115 O O . ALA A 1 266 ? 7.430 7.249 -13.103 1.00 92.50 266 ALA A O 1
ATOM 2116 N N . MET A 1 267 ? 8.101 5.584 -14.441 1.00 91.25 267 MET A N 1
ATOM 2117 C CA . MET A 1 267 ? 7.851 6.294 -15.677 1.00 91.25 267 MET A CA 1
ATOM 2118 C C . MET A 1 267 ? 7.236 5.350 -16.691 1.00 91.25 267 MET A C 1
ATOM 2120 O O . MET A 1 267 ? 7.425 4.138 -16.622 1.00 91.25 267 MET A O 1
ATOM 2124 N N . ARG A 1 268 ? 6.550 5.934 -17.665 1.00 89.62 268 ARG A N 1
ATOM 2125 C CA . ARG A 1 268 ? 6.091 5.229 -18.852 1.00 89.62 26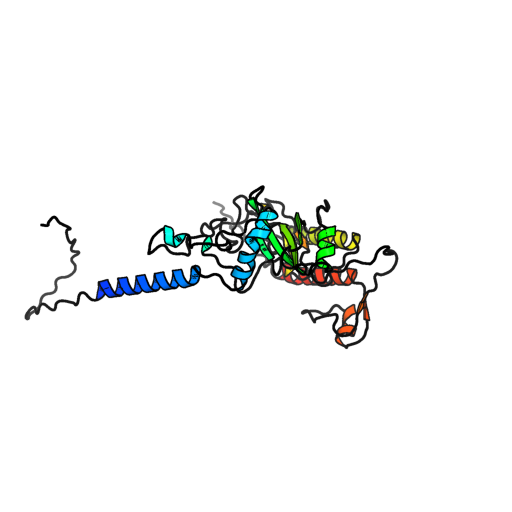8 ARG A CA 1
ATOM 2126 C C . ARG A 1 268 ? 6.894 5.714 -20.050 1.00 89.62 268 ARG A C 1
ATOM 2128 O O . ARG A 1 268 ? 7.105 6.919 -20.197 1.00 89.62 268 ARG A O 1
ATOM 2135 N N . MET A 1 269 ? 7.331 4.792 -20.897 1.00 86.44 269 MET A N 1
ATOM 2136 C CA . MET A 1 269 ? 7.933 5.138 -22.177 1.00 86.44 269 MET A CA 1
ATOM 2137 C C . MET A 1 269 ? 6.906 5.874 -23.058 1.00 86.44 269 MET A C 1
ATOM 2139 O O . MET A 1 269 ? 5.734 5.488 -23.065 1.00 86.44 269 MET A O 1
ATOM 2143 N N . PRO A 1 270 ? 7.310 6.933 -23.786 1.00 80.12 270 PRO A N 1
ATOM 2144 C CA . PRO A 1 270 ? 6.427 7.613 -24.729 1.00 80.12 270 PRO A CA 1
ATOM 2145 C C . PRO A 1 270 ? 5.948 6.651 -25.820 1.00 80.12 270 PRO A C 1
ATOM 2147 O O . PRO A 1 270 ? 6.747 5.880 -26.349 1.00 80.12 270 PRO A O 1
ATOM 2150 N N . GLU A 1 271 ? 4.665 6.714 -26.179 1.00 75.31 271 GLU A N 1
ATOM 2151 C CA . GLU A 1 271 ? 4.135 5.971 -27.324 1.00 75.31 271 GLU A CA 1
ATOM 2152 C C . GLU A 1 271 ? 4.228 6.790 -28.623 1.00 75.31 271 GLU A C 1
ATOM 2154 O O . GLU A 1 271 ? 3.992 8.000 -28.590 1.00 75.31 271 GLU A O 1
ATOM 2159 N N . PRO A 1 272 ? 4.524 6.148 -29.770 1.00 72.69 272 PRO A N 1
ATOM 2160 C CA . PRO A 1 272 ? 4.877 4.733 -29.914 1.00 72.69 272 PRO A CA 1
ATOM 2161 C C . PRO A 1 272 ? 6.307 4.443 -29.419 1.00 72.69 272 PRO A C 1
ATOM 2163 O O . PRO A 1 272 ? 7.262 5.113 -29.809 1.00 72.69 272 PRO A O 1
ATOM 2166 N N . TYR A 1 273 ? 6.456 3.414 -28.579 1.00 69.06 273 TYR A N 1
ATOM 2167 C CA . TYR A 1 273 ? 7.759 2.938 -28.115 1.00 69.06 273 TYR A CA 1
ATOM 2168 C C . TYR A 1 273 ? 8.229 1.777 -28.997 1.00 69.06 273 TYR A C 1
ATOM 2170 O O . TYR A 1 273 ? 7.606 0.713 -29.029 1.00 69.06 273 TYR A O 1
ATOM 2178 N N . ASP A 1 274 ? 9.338 1.983 -29.707 1.00 77.50 274 ASP A N 1
ATOM 2179 C CA . ASP A 1 274 ? 9.995 0.936 -30.487 1.00 77.50 274 ASP A CA 1
ATOM 2180 C C . ASP A 1 274 ? 10.704 -0.052 -29.549 1.00 77.50 274 ASP A C 1
ATOM 2182 O O . ASP A 1 274 ? 11.825 0.184 -29.097 1.00 77.50 274 ASP A O 1
ATOM 2186 N N . ARG A 1 275 ? 10.038 -1.179 -29.270 1.00 75.38 275 ARG A N 1
ATOM 2187 C CA . ARG A 1 275 ? 10.553 -2.260 -28.412 1.00 75.38 275 ARG A CA 1
ATOM 2188 C C . ARG A 1 275 ? 11.773 -2.975 -28.995 1.00 75.38 275 ARG A C 1
ATOM 2190 O O . ARG A 1 275 ? 12.426 -3.719 -28.271 1.00 75.38 275 ARG A O 1
ATOM 2197 N N . THR A 1 276 ? 12.082 -2.773 -30.279 1.00 76.19 276 THR A N 1
ATOM 2198 C CA . THR A 1 276 ? 13.291 -3.332 -30.904 1.00 76.19 276 THR A CA 1
ATOM 2199 C C . THR A 1 276 ? 14.539 -2.530 -30.543 1.00 76.19 276 THR A C 1
ATOM 2201 O O . THR A 1 276 ? 15.655 -3.035 -30.662 1.00 76.19 276 THR A O 1
ATOM 2204 N N . LYS A 1 277 ? 14.366 -1.293 -30.056 1.00 76.56 277 LYS A N 1
ATOM 2205 C CA . LYS A 1 277 ? 15.463 -0.434 -29.617 1.00 76.56 277 LYS A CA 1
ATOM 2206 C C . LYS A 1 277 ? 15.601 -0.458 -28.095 1.00 76.56 277 LYS A C 1
ATOM 2208 O O . LYS A 1 277 ? 14.592 -0.430 -27.382 1.00 76.56 277 LYS A O 1
ATOM 2213 N N . PRO A 1 278 ? 16.840 -0.435 -27.569 1.00 75.69 278 PRO A N 1
ATOM 2214 C CA . PRO A 1 278 ? 17.055 -0.264 -26.140 1.00 75.69 278 PRO A CA 1
ATOM 2215 C C . PRO A 1 278 ? 16.352 1.012 -25.664 1.00 75.69 278 PRO A C 1
ATOM 2217 O O . PRO A 1 278 ? 16.597 2.095 -26.200 1.00 75.69 278 PRO A O 1
ATOM 2220 N N . ALA A 1 279 ? 15.471 0.898 -24.667 1.00 80.88 279 ALA A N 1
ATOM 2221 C CA . ALA A 1 279 ? 14.962 2.070 -23.967 1.00 80.88 279 ALA A CA 1
ATOM 2222 C C . ALA A 1 279 ? 16.144 2.728 -23.267 1.00 80.88 279 ALA A C 1
ATOM 2224 O O . ALA A 1 279 ? 16.638 2.178 -22.294 1.00 80.88 279 ALA A O 1
ATOM 2225 N N . MET A 1 280 ? 16.621 3.866 -23.760 1.00 84.69 280 MET A N 1
ATOM 2226 C CA . MET A 1 280 ? 17.707 4.598 -23.116 1.00 84.69 280 MET A CA 1
ATOM 2227 C C . MET A 1 280 ? 17.127 5.835 -22.447 1.00 84.69 280 MET A C 1
ATOM 2229 O O . MET A 1 280 ? 16.605 6.726 -23.119 1.00 84.69 280 MET A O 1
ATOM 2233 N N . LEU A 1 281 ? 17.211 5.889 -21.120 1.00 83.69 281 LEU A N 1
ATOM 2234 C CA . LEU A 1 281 ? 16.908 7.088 -20.360 1.00 83.69 281 LEU A CA 1
ATOM 2235 C C . LEU A 1 281 ? 18.201 7.847 -20.093 1.00 83.69 281 LEU A C 1
ATOM 2237 O O . LEU A 1 281 ? 19.146 7.302 -19.525 1.00 83.69 281 LEU A O 1
ATOM 2241 N N . ASP A 1 282 ? 18.216 9.114 -20.482 1.00 82.31 282 ASP A N 1
ATOM 2242 C CA . ASP A 1 282 ? 19.330 10.015 -20.236 1.00 82.31 282 ASP A CA 1
ATOM 2243 C C . ASP A 1 282 ? 19.123 10.756 -18.911 1.00 82.31 282 ASP A C 1
ATOM 2245 O O . ASP A 1 282 ? 18.135 11.474 -18.727 1.00 82.31 282 ASP A O 1
ATOM 2249 N N . VAL A 1 283 ? 20.045 10.556 -17.972 1.00 78.94 283 VAL A N 1
ATOM 2250 C CA . VAL A 1 283 ? 19.984 11.146 -16.638 1.00 78.94 283 VAL A CA 1
ATOM 2251 C C . VAL A 1 283 ? 21.228 11.960 -16.313 1.00 78.94 283 VAL A C 1
ATOM 2253 O O . VAL A 1 283 ? 22.361 11.568 -16.587 1.00 78.94 283 VAL A O 1
ATOM 2256 N N . GLY A 1 284 ? 21.000 13.119 -15.696 1.00 69.12 284 GLY A N 1
ATOM 2257 C CA . GLY A 1 284 ? 22.056 13.998 -15.207 1.00 69.12 284 GLY A CA 1
ATOM 2258 C C . GLY A 1 284 ? 22.463 13.719 -13.760 1.00 69.12 284 GLY A C 1
ATOM 2259 O O . GLY A 1 284 ? 21.872 12.895 -13.054 1.00 69.12 284 GLY A O 1
ATOM 2260 N N . ARG A 1 285 ? 23.457 14.492 -13.310 1.00 57.09 285 ARG A N 1
ATOM 2261 C CA . ARG A 1 285 ? 23.849 14.654 -11.903 1.00 57.09 285 ARG A CA 1
ATOM 2262 C C . ARG A 1 285 ? 22.565 14.842 -11.071 1.00 57.09 285 ARG A C 1
ATOM 2264 O O . ARG A 1 285 ? 21.756 15.689 -11.432 1.00 57.09 285 ARG A O 1
ATOM 2271 N N . TYR A 1 286 ? 22.365 14.032 -10.026 1.00 53.81 286 TYR A N 1
ATOM 2272 C CA . TYR A 1 286 ? 21.198 14.010 -9.106 1.00 53.81 286 TYR A CA 1
ATOM 2273 C C . TYR A 1 286 ? 19.972 13.150 -9.473 1.00 53.81 286 TYR A C 1
ATOM 2275 O O . TYR A 1 286 ? 19.004 13.138 -8.715 1.00 53.81 286 TYR A O 1
ATOM 2283 N N . ALA A 1 287 ? 19.979 12.377 -10.563 1.00 59.34 287 ALA A N 1
ATOM 2284 C CA . ALA A 1 287 ? 18.843 11.488 -10.851 1.00 59.34 287 ALA A CA 1
ATOM 2285 C C . ALA A 1 287 ? 18.791 10.226 -9.965 1.00 59.34 287 ALA A C 1
ATOM 2287 O O . ALA A 1 287 ? 17.712 9.685 -9.724 1.00 59.34 287 ALA A O 1
ATOM 2288 N N . TRP A 1 288 ? 19.941 9.760 -9.466 1.00 65.31 288 TRP A N 1
ATOM 2289 C CA . TRP A 1 288 ? 20.043 8.594 -8.587 1.00 65.31 288 TRP A CA 1
ATOM 2290 C C . TRP A 1 288 ? 20.338 9.031 -7.151 1.00 65.31 288 TRP A C 1
ATOM 2292 O O . TRP A 1 288 ? 21.399 9.575 -6.858 1.00 65.31 288 TRP A O 1
ATOM 2302 N N . HIS A 1 289 ? 19.393 8.793 -6.244 1.00 58.97 289 HIS A N 1
ATOM 2303 C CA . HIS A 1 289 ? 19.566 9.082 -4.822 1.00 58.97 289 HIS A CA 1
ATOM 2304 C C . HIS A 1 289 ? 20.075 7.813 -4.146 1.00 58.97 289 HIS A C 1
ATOM 2306 O O . HIS A 1 289 ? 19.279 6.938 -3.808 1.00 58.97 289 HIS A O 1
ATOM 2312 N N . GLY A 1 290 ? 21.405 7.713 -4.039 1.00 53.53 290 GLY A N 1
ATOM 2313 C CA . GLY A 1 290 ? 22.184 6.590 -3.508 1.00 53.53 290 GLY A CA 1
ATOM 2314 C C . GLY A 1 290 ? 21.429 5.666 -2.553 1.00 53.53 290 GLY A C 1
ATOM 2315 O O . GLY A 1 290 ? 21.355 5.900 -1.348 1.00 53.53 290 GLY A O 1
ATOM 2316 N N . ARG A 1 291 ? 20.894 4.578 -3.110 1.00 61.22 291 ARG A N 1
ATOM 2317 C CA . ARG A 1 291 ? 20.405 3.427 -2.346 1.00 61.22 291 ARG A CA 1
ATOM 2318 C C . ARG A 1 291 ? 21.587 2.528 -1.991 1.00 61.22 291 ARG A C 1
ATOM 2320 O O . ARG A 1 291 ? 22.655 2.656 -2.583 1.00 61.22 291 ARG A O 1
ATOM 2327 N N . SER A 1 292 ? 21.411 1.616 -1.029 1.00 55.97 292 SER A N 1
ATOM 2328 C CA . SER A 1 292 ? 22.539 0.887 -0.411 1.00 55.97 292 SER A CA 1
ATOM 2329 C C . SER A 1 292 ? 23.413 0.078 -1.382 1.00 55.97 292 SER A C 1
ATOM 2331 O O . SER A 1 292 ? 24.506 -0.312 -1.001 1.00 55.97 292 SER A O 1
ATOM 2333 N N . ALA A 1 293 ? 22.962 -0.160 -2.615 1.00 70.88 293 ALA A N 1
ATOM 2334 C CA . ALA A 1 293 ? 23.820 -0.577 -3.714 1.00 70.88 293 ALA A CA 1
ATOM 2335 C C . ALA A 1 293 ? 23.512 0.294 -4.945 1.00 70.88 293 ALA A C 1
ATOM 2337 O O . ALA A 1 293 ? 22.348 0.599 -5.219 1.00 70.88 293 ALA A O 1
ATOM 2338 N N . THR A 1 294 ? 24.557 0.704 -5.667 1.00 79.00 294 THR A N 1
ATOM 2339 C CA . THR A 1 294 ? 24.424 1.436 -6.934 1.00 79.00 294 THR A CA 1
ATOM 2340 C C . THR A 1 294 ? 24.509 0.437 -8.090 1.00 79.00 294 THR A C 1
ATOM 2342 O O . THR A 1 294 ? 25.476 -0.327 -8.121 1.00 79.00 294 THR A O 1
ATOM 2345 N N . PRO A 1 295 ? 23.540 0.435 -9.022 1.00 85.12 295 PRO A N 1
ATOM 2346 C CA . PRO A 1 295 ? 23.610 -0.370 -10.236 1.00 85.12 295 PRO A CA 1
ATOM 2347 C C . PRO A 1 295 ? 24.885 -0.043 -11.027 1.00 85.12 295 PRO A C 1
ATOM 2349 O O . PRO A 1 295 ? 25.228 1.142 -11.125 1.00 85.12 295 PRO A O 1
ATOM 2352 N N . PRO A 1 296 ? 25.593 -1.035 -11.595 1.00 85.50 296 PRO A N 1
ATOM 2353 C CA . PRO A 1 296 ? 26.834 -0.805 -12.339 1.00 85.50 296 PRO A CA 1
ATOM 2354 C C . PRO A 1 296 ? 26.724 0.286 -13.417 1.00 85.50 296 PRO A C 1
ATOM 2356 O O . PRO A 1 296 ? 27.617 1.117 -13.566 1.00 85.50 296 PRO A O 1
ATOM 2359 N N . GLU A 1 297 ? 25.596 0.337 -14.119 1.00 81.94 297 GLU A N 1
ATOM 2360 C CA . GLU A 1 297 ? 25.294 1.291 -15.183 1.00 81.94 297 GLU A CA 1
ATOM 2361 C C . GLU A 1 297 ? 25.045 2.727 -14.688 1.00 81.94 297 GLU A C 1
ATOM 2363 O O . GLU A 1 297 ? 25.118 3.667 -15.474 1.00 81.94 297 GLU A O 1
ATOM 2368 N N . LEU A 1 298 ? 24.797 2.926 -13.388 1.00 83.94 298 LEU A N 1
ATOM 2369 C CA . LEU A 1 298 ? 24.584 4.246 -12.778 1.00 83.94 298 LEU A CA 1
ATOM 2370 C C . LEU A 1 298 ? 25.787 4.747 -11.968 1.00 83.94 298 LEU A C 1
ATOM 2372 O O . LEU A 1 298 ? 25.731 5.835 -11.392 1.00 83.94 298 LEU A O 1
ATOM 2376 N N . VAL A 1 299 ? 26.901 4.008 -11.943 1.00 82.19 299 VAL A N 1
ATOM 2377 C CA . VAL A 1 299 ? 28.123 4.417 -11.225 1.00 82.19 299 VAL A CA 1
ATOM 2378 C C . VAL A 1 299 ? 28.626 5.784 -11.706 1.00 82.19 299 VAL A C 1
ATOM 2380 O O . VAL A 1 299 ? 28.960 6.641 -10.887 1.00 82.19 299 VAL A O 1
ATOM 2383 N N . ALA A 1 300 ? 28.606 6.029 -13.018 1.00 77.12 300 ALA A N 1
ATOM 2384 C CA . ALA A 1 300 ? 29.025 7.301 -13.605 1.00 77.12 300 ALA A CA 1
ATOM 2385 C C . ALA A 1 300 ? 28.124 8.483 -13.180 1.00 77.12 300 ALA A C 1
ATOM 2387 O O . ALA A 1 300 ? 28.619 9.594 -12.975 1.00 77.12 300 ALA A O 1
ATOM 2388 N N . VAL A 1 301 ? 26.828 8.244 -12.938 1.00 75.75 301 VAL A N 1
ATOM 2389 C CA . VAL A 1 301 ? 25.890 9.267 -12.435 1.00 75.75 301 VAL A CA 1
ATOM 2390 C C . VAL A 1 301 ? 26.286 9.742 -11.039 1.00 75.75 301 VAL A C 1
ATOM 2392 O O . VAL A 1 301 ? 26.253 10.944 -10.768 1.00 75.75 301 VAL A O 1
ATOM 2395 N N . ASN A 1 302 ? 26.734 8.832 -10.168 1.00 71.94 302 ASN A N 1
ATOM 2396 C CA . ASN A 1 302 ? 27.232 9.191 -8.834 1.00 71.94 302 ASN A CA 1
ATOM 2397 C C . ASN A 1 302 ? 28.522 10.022 -8.891 1.00 71.94 302 ASN A C 1
ATOM 2399 O O . ASN A 1 302 ? 28.778 10.822 -7.994 1.00 71.94 302 ASN A O 1
ATOM 2403 N N . MET A 1 303 ? 29.309 9.885 -9.961 1.00 74.75 303 MET A N 1
ATOM 2404 C CA . MET A 1 303 ? 30.482 10.725 -10.235 1.00 74.75 303 MET A CA 1
ATOM 2405 C C . MET A 1 303 ? 30.111 12.072 -10.882 1.00 74.75 303 MET A C 1
ATOM 2407 O O . MET A 1 303 ? 30.976 12.887 -11.193 1.00 74.75 303 MET A O 1
ATOM 2411 N N . GLY A 1 304 ? 28.815 12.335 -11.062 1.00 75.38 304 GLY A N 1
ATOM 2412 C CA . GLY A 1 304 ? 28.279 13.561 -11.638 1.00 75.38 304 GLY A CA 1
ATOM 2413 C C . GLY A 1 304 ? 28.289 13.614 -13.160 1.00 75.38 304 GLY A C 1
ATOM 2414 O O . GLY A 1 304 ? 28.084 14.691 -13.720 1.00 75.38 304 GLY A O 1
ATOM 2415 N N . LEU A 1 305 ? 28.491 12.474 -13.822 1.00 79.88 305 LEU A N 1
ATOM 2416 C CA . LEU A 1 305 ? 28.471 12.370 -15.274 1.00 79.88 305 LEU A CA 1
ATOM 2417 C C . LEU A 1 305 ? 27.060 12.070 -15.778 1.00 79.88 305 LEU A C 1
ATOM 2419 O O . LEU A 1 305 ? 26.320 11.260 -15.217 1.00 79.88 305 LEU A O 1
ATOM 2423 N N . ARG A 1 306 ? 26.700 12.721 -16.883 1.00 82.19 306 ARG A N 1
ATOM 2424 C CA . ARG A 1 306 ? 25.476 12.414 -17.619 1.00 82.19 306 ARG A CA 1
ATOM 2425 C C . ARG A 1 306 ? 25.607 11.020 -18.232 1.00 82.19 306 ARG A C 1
ATOM 2427 O O . ARG A 1 306 ? 26.613 10.736 -18.875 1.00 82.19 306 ARG A O 1
ATOM 2434 N N . THR A 1 307 ? 24.623 10.159 -17.997 1.00 85.44 307 THR A N 1
ATOM 2435 C CA . THR A 1 307 ? 24.685 8.742 -18.382 1.00 85.44 307 THR A CA 1
ATOM 2436 C C . THR A 1 307 ? 23.363 8.305 -18.991 1.00 85.44 307 THR A C 1
ATOM 2438 O O . THR A 1 307 ? 22.296 8.708 -18.528 1.00 85.44 307 THR A O 1
ATOM 2441 N N . GLN A 1 308 ? 23.438 7.450 -20.008 1.00 87.81 308 GLN A N 1
ATOM 2442 C CA . GLN A 1 308 ? 22.280 6.757 -20.556 1.00 87.81 308 GLN A CA 1
ATOM 2443 C C . GLN A 1 308 ? 22.226 5.333 -20.007 1.00 87.81 308 GLN A C 1
ATOM 2445 O O . GLN A 1 308 ? 23.238 4.636 -20.001 1.00 87.81 308 GLN A O 1
ATOM 2450 N N . TYR A 1 309 ? 21.049 4.887 -19.581 1.00 88.44 309 TYR A N 1
ATOM 2451 C CA . TYR A 1 309 ? 20.849 3.521 -19.095 1.00 88.44 309 TYR A CA 1
ATOM 2452 C C . TYR A 1 309 ? 19.480 2.980 -19.497 1.00 88.44 309 TYR A C 1
ATOM 2454 O O . TYR A 1 309 ? 18.579 3.748 -19.841 1.00 88.44 309 TYR A O 1
ATOM 2462 N N . ASN A 1 310 ? 19.319 1.658 -19.418 1.00 90.75 310 ASN A N 1
ATOM 2463 C CA . ASN A 1 310 ? 18.037 1.017 -19.666 1.00 90.75 310 ASN A CA 1
ATOM 2464 C C . ASN A 1 310 ? 17.213 0.905 -18.374 1.00 90.75 310 ASN A C 1
ATOM 2466 O O . ASN A 1 310 ? 17.601 0.149 -17.480 1.00 90.75 310 ASN A O 1
ATOM 2470 N N . PRO A 1 311 ? 16.073 1.616 -18.253 1.00 91.81 311 PRO A N 1
ATOM 2471 C CA . PRO A 1 311 ? 15.302 1.635 -17.018 1.00 91.81 311 PRO A CA 1
ATOM 2472 C C . PRO A 1 311 ? 14.601 0.303 -16.723 1.00 91.81 311 PRO A C 1
ATOM 2474 O O . PRO A 1 311 ? 14.322 0.021 -15.562 1.00 91.81 311 PRO A O 1
ATOM 2477 N N . PHE A 1 312 ? 14.376 -0.542 -17.732 1.00 93.50 312 PHE A N 1
ATOM 2478 C CA . PHE A 1 312 ? 13.836 -1.887 -17.537 1.00 93.50 312 PHE A CA 1
ATOM 2479 C C . PHE A 1 312 ? 14.890 -2.835 -16.956 1.00 93.50 312 PHE A C 1
ATOM 2481 O O . PHE A 1 312 ? 14.602 -3.589 -16.031 1.00 93.50 312 PHE A O 1
ATOM 2488 N N . LEU A 1 313 ? 16.139 -2.761 -17.431 1.00 93.44 313 LEU A N 1
ATOM 2489 C CA . LEU A 1 313 ? 17.233 -3.563 -16.864 1.00 93.44 313 LEU A CA 1
ATOM 2490 C C . LEU A 1 313 ? 17.590 -3.120 -15.442 1.00 93.44 313 LEU A C 1
ATOM 2492 O O . LEU A 1 313 ? 17.880 -3.967 -14.596 1.00 93.44 313 LEU A O 1
ATOM 2496 N N . LEU A 1 314 ? 17.479 -1.817 -15.160 1.00 92.31 314 LEU A N 1
ATOM 2497 C CA . LEU A 1 314 ? 17.586 -1.299 -13.800 1.00 92.31 314 LEU A CA 1
ATOM 2498 C C . LEU A 1 314 ? 16.576 -1.985 -12.868 1.00 92.31 314 LEU A C 1
ATOM 2500 O O . LEU A 1 314 ? 16.941 -2.397 -11.769 1.00 92.31 314 LEU A O 1
ATOM 2504 N N . ASP A 1 315 ? 15.318 -2.131 -13.290 1.00 94.94 315 ASP A N 1
ATOM 2505 C CA . ASP A 1 315 ? 14.305 -2.798 -12.468 1.00 94.94 315 ASP A CA 1
ATOM 2506 C C . ASP A 1 315 ? 14.651 -4.260 -12.181 1.00 94.94 315 ASP A C 1
ATOM 2508 O O . ASP A 1 315 ? 14.487 -4.704 -11.046 1.00 94.94 315 ASP A O 1
ATOM 2512 N N . VAL A 1 316 ? 15.172 -4.992 -13.173 1.00 96.25 316 VAL A N 1
ATOM 2513 C CA . VAL A 1 316 ? 15.619 -6.384 -12.994 1.00 96.25 316 VAL A CA 1
ATOM 2514 C C . VAL A 1 316 ? 16.717 -6.456 -11.931 1.00 96.25 316 VAL A C 1
ATOM 2516 O O . VAL A 1 316 ? 16.645 -7.272 -11.009 1.00 96.25 316 VAL A O 1
ATOM 2519 N N . TRP A 1 317 ? 17.709 -5.565 -12.009 1.00 95.06 317 TRP A N 1
ATOM 2520 C CA . TRP A 1 317 ? 18.785 -5.498 -11.021 1.00 95.06 317 TRP A CA 1
ATOM 2521 C C . TRP A 1 317 ? 18.264 -5.140 -9.620 1.00 95.06 317 TRP A C 1
ATOM 2523 O O . TRP A 1 317 ? 18.666 -5.748 -8.622 1.00 95.06 317 TRP A O 1
ATOM 2533 N N . LEU A 1 318 ? 17.332 -4.184 -9.528 1.00 94.25 318 LEU A N 1
ATOM 2534 C CA . LEU A 1 318 ? 16.737 -3.763 -8.258 1.00 94.25 318 LEU A CA 1
ATOM 2535 C C . LEU A 1 318 ? 15.869 -4.851 -7.627 1.00 94.25 318 LEU A C 1
ATOM 2537 O O . LEU A 1 318 ? 15.938 -5.039 -6.409 1.00 94.25 318 LEU A O 1
ATOM 2541 N N . LEU A 1 319 ? 15.098 -5.586 -8.429 1.00 95.94 319 LEU A N 1
ATOM 2542 C CA . LEU A 1 319 ? 14.298 -6.710 -7.955 1.00 95.94 319 LEU A CA 1
ATOM 2543 C C . LEU A 1 319 ? 15.200 -7.834 -7.431 1.00 95.94 319 LEU A C 1
ATOM 2545 O O . LEU A 1 319 ? 14.972 -8.325 -6.328 1.00 95.94 319 LEU A O 1
ATOM 2549 N N . GLY A 1 320 ? 16.294 -8.156 -8.132 1.00 95.31 320 GLY A N 1
ATOM 2550 C CA . GLY A 1 320 ? 17.297 -9.105 -7.638 1.00 95.31 320 GLY A CA 1
ATOM 2551 C C . GLY A 1 320 ? 17.929 -8.670 -6.307 1.00 95.31 320 GLY A C 1
ATOM 2552 O O . GLY A 1 320 ? 18.057 -9.470 -5.377 1.00 95.31 320 GLY A O 1
ATOM 2553 N N . CYS A 1 321 ? 18.250 -7.381 -6.154 1.00 93.06 321 CYS A N 1
ATOM 2554 C CA . CYS A 1 321 ? 18.712 -6.833 -4.875 1.00 93.06 321 CYS A CA 1
ATOM 2555 C C . CYS A 1 321 ? 17.653 -6.940 -3.765 1.00 93.06 321 CYS A C 1
ATOM 2557 O O . CYS A 1 321 ? 17.999 -7.184 -2.605 1.00 93.06 321 CYS A O 1
ATOM 2559 N N . ALA A 1 322 ? 16.377 -6.731 -4.098 1.00 93.19 322 ALA A N 1
ATOM 2560 C CA . ALA A 1 322 ? 15.270 -6.856 -3.158 1.00 93.19 322 ALA A CA 1
ATOM 2561 C C . ALA A 1 322 ? 15.086 -8.313 -2.708 1.00 93.19 322 ALA A C 1
ATOM 2563 O O . ALA A 1 322 ? 15.025 -8.555 -1.504 1.00 93.19 322 ALA A O 1
ATOM 2564 N N . PHE A 1 323 ? 15.113 -9.271 -3.641 1.00 94.75 323 PHE A N 1
ATOM 2565 C CA . PHE A 1 323 ? 15.081 -10.707 -3.350 1.00 94.75 323 PHE A CA 1
ATOM 2566 C C . PHE A 1 323 ? 16.218 -11.130 -2.431 1.00 94.75 323 PHE A C 1
ATOM 2568 O O . PHE A 1 323 ? 15.969 -11.785 -1.423 1.00 94.75 323 PHE A O 1
ATOM 2575 N N . ASN A 1 324 ? 17.449 -10.690 -2.704 1.00 91.38 324 ASN A N 1
ATOM 2576 C CA . ASN A 1 324 ? 18.585 -11.023 -1.848 1.00 91.38 324 ASN A CA 1
ATOM 2577 C C . ASN A 1 324 ? 18.361 -10.568 -0.394 1.00 91.38 324 ASN A C 1
ATOM 2579 O O . ASN A 1 324 ? 18.672 -11.296 0.539 1.00 91.38 324 ASN A O 1
ATOM 2583 N N . ARG A 1 325 ? 17.774 -9.385 -0.174 1.00 89.31 325 ARG A N 1
ATOM 2584 C CA . ARG A 1 325 ? 17.481 -8.892 1.186 1.00 89.31 325 ARG A CA 1
ATOM 2585 C C . ARG A 1 325 ? 16.309 -9.609 1.845 1.00 89.31 325 ARG A C 1
ATOM 2587 O O . ARG A 1 325 ? 16.362 -9.844 3.050 1.00 89.31 325 ARG A O 1
ATOM 2594 N N . MET A 1 326 ? 15.266 -9.899 1.074 1.00 90.56 326 MET A N 1
ATOM 2595 C CA . MET A 1 326 ? 14.032 -10.514 1.558 1.00 90.56 326 MET A CA 1
ATOM 2596 C C . MET A 1 326 ? 14.248 -11.984 1.920 1.00 90.56 326 MET A C 1
ATOM 2598 O O . MET A 1 326 ? 13.887 -12.422 3.008 1.00 90.56 326 MET A O 1
ATOM 2602 N N . PHE A 1 327 ? 14.912 -12.736 1.043 1.00 89.38 327 PHE A N 1
ATOM 2603 C CA . PHE A 1 327 ? 15.087 -14.178 1.200 1.00 89.38 327 PHE A CA 1
ATOM 2604 C C . PHE A 1 327 ? 16.291 -14.552 2.071 1.00 89.38 327 PHE A C 1
ATOM 2606 O O . PHE A 1 327 ? 16.253 -15.589 2.728 1.00 89.38 327 PHE A O 1
ATOM 2613 N N . ALA A 1 328 ? 17.320 -13.700 2.188 1.00 79.81 328 ALA A N 1
ATOM 2614 C CA . ALA A 1 328 ? 18.442 -13.960 3.102 1.00 79.81 328 ALA A CA 1
ATOM 2615 C C . ALA A 1 328 ? 18.051 -13.916 4.591 1.00 79.81 328 ALA A C 1
ATOM 2617 O O . ALA A 1 328 ? 18.794 -14.411 5.438 1.00 79.81 328 ALA A O 1
ATOM 2618 N N . GLN A 1 329 ? 16.901 -13.324 4.931 1.00 64.44 329 GLN A N 1
ATOM 2619 C CA . GLN A 1 329 ? 16.397 -13.276 6.308 1.00 64.44 329 GLN A CA 1
ATOM 2620 C C . GLN A 1 329 ? 15.668 -14.559 6.724 1.00 64.44 329 GLN A C 1
ATOM 2622 O O . GLN A 1 329 ? 15.401 -14.753 7.912 1.00 64.44 329 GLN A O 1
ATOM 2627 N N . VAL A 1 330 ? 15.388 -15.465 5.781 1.00 63.22 330 VAL A N 1
ATOM 2628 C CA . VAL A 1 330 ? 14.726 -16.736 6.073 1.00 63.22 330 VAL A CA 1
ATOM 2629 C C . VAL A 1 330 ? 15.736 -17.680 6.718 1.00 63.22 330 VAL A C 1
ATOM 2631 O O . VAL A 1 330 ? 16.488 -18.399 6.060 1.00 63.22 330 VAL A O 1
ATOM 2634 N N . ARG A 1 331 ? 15.763 -17.691 8.053 1.00 53.34 331 ARG A N 1
ATOM 2635 C CA . ARG A 1 331 ? 16.418 -18.766 8.795 1.00 53.34 331 ARG A CA 1
ATOM 2636 C C . ARG A 1 331 ? 15.569 -20.014 8.611 1.00 53.34 331 ARG A C 1
ATOM 2638 O O . ARG A 1 331 ? 14.477 -20.095 9.164 1.00 53.34 331 ARG A O 1
ATOM 2645 N N . CYS A 1 332 ? 16.081 -20.992 7.868 1.00 45.97 332 CYS A N 1
ATOM 2646 C CA . CYS A 1 332 ? 15.558 -22.348 7.939 1.00 45.97 332 CYS A CA 1
ATOM 2647 C C . CYS A 1 332 ? 15.611 -22.765 9.413 1.00 45.97 332 CYS A C 1
ATOM 2649 O O . CYS A 1 332 ? 16.697 -22.978 9.957 1.00 45.97 332 CYS A O 1
ATOM 2651 N N . LEU A 1 333 ? 14.458 -22.821 10.086 1.00 40.88 333 LEU A N 1
ATOM 2652 C CA . LEU A 1 333 ? 14.387 -23.489 11.377 1.00 40.88 333 LEU A CA 1
ATOM 2653 C C . LEU A 1 333 ? 14.917 -24.906 11.135 1.00 40.88 333 LEU A C 1
ATOM 2655 O O . LEU A 1 333 ? 14.465 -25.550 10.182 1.00 40.88 333 LEU A O 1
ATOM 2659 N N . PRO A 1 334 ? 15.904 -25.385 11.914 1.00 36.66 334 PRO A N 1
ATOM 2660 C CA . PRO A 1 334 ? 16.387 -26.739 11.737 1.00 36.66 334 PRO A CA 1
ATOM 2661 C C . PRO A 1 334 ? 15.174 -27.653 11.839 1.00 36.66 334 PRO A C 1
ATOM 2663 O O . PRO A 1 334 ? 14.417 -27.553 12.809 1.00 36.66 334 PRO A O 1
ATOM 2666 N N . LEU A 1 335 ? 14.975 -28.488 10.812 1.00 39.88 335 LEU A N 1
ATOM 2667 C CA . LEU A 1 335 ? 14.009 -29.578 10.821 1.00 39.88 335 LEU A CA 1
ATOM 2668 C C . LEU A 1 335 ? 14.107 -30.224 12.200 1.00 39.88 335 LEU A C 1
ATOM 2670 O O . LEU A 1 335 ? 15.117 -30.864 12.509 1.00 39.88 335 LEU A O 1
ATOM 2674 N N . ARG A 1 336 ? 13.106 -29.999 13.065 1.00 38.28 336 ARG A N 1
ATOM 2675 C CA . ARG A 1 336 ? 13.002 -30.758 14.305 1.00 38.28 336 ARG A CA 1
ATOM 2676 C C . ARG A 1 336 ? 12.943 -32.196 13.832 1.00 38.28 336 ARG A C 1
ATOM 2678 O O . ARG A 1 336 ? 11.950 -32.594 13.227 1.00 38.28 336 ARG A O 1
ATOM 2685 N N . ARG A 1 337 ? 14.035 -32.943 14.039 1.00 35.72 337 ARG A N 1
ATOM 2686 C CA . ARG A 1 337 ? 14.012 -34.398 13.951 1.00 35.72 337 ARG A CA 1
ATOM 2687 C C . ARG A 1 337 ? 12.809 -34.794 14.783 1.00 35.72 337 ARG A C 1
ATOM 2689 O O . ARG A 1 337 ? 12.802 -34.546 15.988 1.00 35.72 337 ARG A O 1
ATOM 2696 N N . LEU A 1 338 ? 11.773 -35.296 14.117 1.00 36.31 338 LEU A N 1
ATOM 2697 C CA . LEU A 1 338 ? 10.704 -36.017 14.774 1.00 36.31 338 LEU A CA 1
ATOM 2698 C C . LEU A 1 338 ? 11.430 -37.075 15.595 1.00 36.31 338 LEU A C 1
ATOM 2700 O O . LEU A 1 338 ? 12.046 -37.982 15.035 1.00 36.31 338 LEU A O 1
ATOM 2704 N N . ALA A 1 339 ? 11.487 -36.859 16.908 1.00 34.69 339 ALA A N 1
ATOM 2705 C CA . ALA A 1 339 ? 11.935 -37.877 17.823 1.00 34.69 339 ALA A CA 1
ATOM 2706 C C . ALA A 1 339 ? 11.009 -39.057 17.555 1.00 34.69 339 ALA A C 1
ATOM 2708 O O . ALA A 1 339 ? 9.792 -38.957 17.717 1.00 34.69 339 ALA A O 1
ATOM 2709 N N . THR A 1 340 ? 11.593 -40.124 17.031 1.00 37.56 340 THR A N 1
ATOM 2710 C CA . THR A 1 340 ? 10.975 -41.431 16.926 1.00 37.56 340 THR A CA 1
ATOM 2711 C C . THR A 1 340 ? 10.479 -41.811 18.315 1.00 37.56 340 THR A C 1
ATOM 2713 O O . THR A 1 340 ? 11.268 -42.222 19.161 1.00 37.56 340 THR A O 1
ATOM 2716 N N . PHE A 1 341 ? 9.183 -41.646 18.563 1.00 40.31 341 PHE A N 1
ATOM 2717 C CA . PHE A 1 341 ? 8.500 -42.443 19.566 1.00 40.31 341 PHE A CA 1
ATOM 2718 C C . PHE A 1 341 ? 8.292 -43.816 18.936 1.00 40.31 341 PHE A C 1
ATOM 2720 O O . PHE A 1 341 ? 7.355 -44.014 18.169 1.00 40.31 341 PHE A O 1
ATOM 2727 N N . ASN A 1 342 ? 9.211 -44.733 19.224 1.00 36.62 342 ASN A N 1
ATOM 2728 C CA . ASN A 1 342 ? 8.950 -46.157 19.118 1.00 36.62 342 ASN A CA 1
ATOM 2729 C C . ASN A 1 342 ? 8.965 -46.730 20.535 1.00 36.62 342 ASN A C 1
ATOM 2731 O O . ASN A 1 342 ? 10.004 -46.675 21.190 1.00 36.62 342 ASN A O 1
ATOM 2735 N N . SER A 1 343 ? 7.783 -47.238 20.910 1.00 38.75 343 SER A N 1
ATOM 2736 C CA . SER A 1 343 ? 7.458 -48.288 21.894 1.00 38.75 343 SER A CA 1
ATOM 2737 C C . SER A 1 343 ? 8.057 -48.199 23.291 1.00 38.75 343 SER A C 1
ATOM 2739 O O . SER A 1 343 ? 9.264 -48.499 23.427 1.00 38.75 343 SER A O 1
#

Organism: NCBI:txid34475

Nearest PDB structures (foldseek):
  8aog-assembly1_A  TM=6.498E-01  e=3.161E-06  Homo sapiens
  4hyh-assembly1_A  TM=7.480E-01  e=7.107E-05  Homo sapiens
  6e2n-assembly1_B  TM=6.822E-01  e=2.022E-05  Homo sapiens
  7bmk-assembly1_B  TM=6.989E-01  e=8.506E-05  Homo sapiens
  2rio-assembly1_A  TM=6.655E-01  e=2.727E-05  Saccharomyces cerevisiae

Foldseek 3Di:
DDDDDDDDDDDDDDDDDDDDDDDPDPDPPPVPVVVVVVLLVVLVVQCVLQFDADPLLQVQQVCQVVCVVVQKHADLLSHPPRDQPQVVVDSNRRSLQFLSSQYQDPDHLQLAPQWGWIARNVPRFIKTKHKDFPPAQVLVVLVVQAPVPPLLAFHWPDKAADPVDNRIIITIGGRKHQLCVVHAPDPVSLVLLLVSAVSNLVVCVVQQKFQLDDASSQKIKDQCQQFVQDAPSRCRQAGVRSNHGDDGDHCVVGPMHIYGHDSNVMHGDDPPDDPVDQPWDWDFQPPDDDDVDDDPQCPVSPVGDTGIDRSSVSRVVNVVVNSCVRVVPDDPPPPPPPPDPDD

Solvent-accessible surface area (backbone atoms only — not comparable to full-atom values): 20510 Å² total; per-residue (Å²): 135,88,88,84,88,84,86,87,84,85,84,87,82,86,93,85,87,82,88,81,80,91,74,86,75,78,75,74,85,59,66,63,61,52,53,53,50,54,48,52,53,50,47,52,50,52,47,59,66,41,67,56,76,51,75,69,46,48,63,52,18,76,44,37,66,62,38,43,77,75,43,31,42,56,52,68,57,38,35,80,84,57,69,63,67,36,73,76,71,37,97,79,44,64,48,78,76,38,49,62,39,66,66,83,62,94,71,73,78,57,43,57,73,77,40,46,67,31,26,33,64,90,78,62,48,58,25,29,44,27,72,43,54,43,87,33,59,37,46,53,50,48,61,64,36,43,80,51,82,58,89,42,54,56,66,32,77,47,76,50,69,40,88,92,43,76,60,34,21,36,43,29,26,66,52,52,33,41,59,61,56,72,69,73,89,47,71,66,54,51,51,54,48,50,51,40,41,50,50,19,50,52,52,36,48,74,71,38,35,27,50,69,68,57,40,54,66,27,31,26,22,45,50,61,62,31,28,88,81,49,52,17,92,81,49,68,56,11,22,66,56,48,61,51,77,52,75,70,53,56,69,93,81,30,79,68,53,50,28,64,54,81,43,80,69,24,46,66,63,64,83,90,67,65,82,91,48,83,60,66,48,78,38,47,59,79,72,74,79,87,52,103,68,76,58,82,79,48,50,53,30,79,74,53,35,72,40,67,38,43,46,61,61,48,34,55,55,30,46,52,54,18,47,54,61,59,58,70,66,59,72,79,71,74,79,74,73,75,74,80,85,73,133

Mean predicted aligned error: 11.03 Å

pLDDT: mean 81.68, std 20.1, range [25.7, 98.38]